Protein AF-A0A7S2H275-F1 (afdb_monomer)

Foldseek 3Di:
DVLLVDWFLLVQLVPQLSVQLLLVQLVLQVVVDDDDPP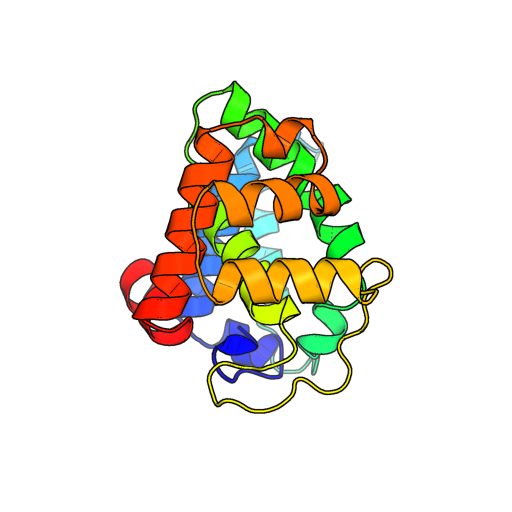DDSVVVSVVVSVVSNDPVDRHTPLVVCAQVLVVCLVPPLVSVLVCLVVVHDDLSSLLVVLVVLQVLLQAHNVRHGNPNNHHPLSPPVLNVLSVQCLVPPDLVSQLVNCCSRNNDSQSVRPVSSVSNSVSNVCCSPQNPVRSSVVPGD

Organism: NCBI:txid156173

Sequence (185 aa):
SYLSGHRLVGEAMADPAVLGFVRAFLDEVLPTVPTVPGVDLLTYRNTLVERFSNPHIKDTLLRLAEDGSVKLQTTMRPVLLEKVAAGEGFETMALAIGGWIRFMTGVDESGAVIDGLKDPQGGTRLIELATTVVAAPDKHTVRPFLQEFLGNEVASSDAAVEAITAAVVAINNEGTKPLLVRRYA

Secondary structure (DSSP, 8-state):
-GGGT--BHHHHHHSHHHHHHHHHHHHHHGGGSPP-TT--HHHHHHHHHHHHT-TT---BHHHHHTTHHHHHHHHTHHHHHHHHHHT---HHHHHHHHHHHHHHTSB-TTS-B-TT---SSTTHHHHHHHHHHHHS-SHHHHHHHHHHHH-HHHHT-HHHHHHHHHHHHHHHHH-HHHHHHHHH-

Mean predicted aligned error: 3.08 Å

Nearest PDB structures (foldseek):
  7rk5-assembly2_A  TM=9.123E-01  e=2.692E-09  Aspergillus fumigatus Af293
  7rk4-assembly1_A  TM=8.905E-01  e=2.006E-09  Aspergillus fumigatus Af293
  7rk5-assembly1_B  TM=9.165E-01  e=1.357E-08  Aspergillus fumigatus Af293
  4im7-assembly1_A  TM=8.585E-01  e=3.118E-09  Escherichia coli CFT073
  5itg-assembly2_B  TM=8.797E-01  e=1.428E-06  Gluconobacter oxydans

Structure (mmCIF, N/CA/C/O backbone):
data_AF-A0A7S2H275-F1
#
_entry.id   AF-A0A7S2H275-F1
#
loop_
_atom_site.group_PDB
_atom_site.id
_atom_site.type_symbol
_atom_site.label_atom_id
_atom_site.label_alt_id
_atom_site.label_comp_id
_atom_site.label_asym_id
_atom_site.label_entity_id
_atom_site.label_seq_id
_atom_site.pdbx_PDB_ins_code
_atom_site.Cartn_x
_atom_site.Cartn_y
_atom_site.Cartn_z
_atom_site.occupancy
_atom_site.B_iso_or_equiv
_atom_site.auth_seq_id
_atom_site.auth_comp_id
_atom_site.auth_asym_id
_atom_site.auth_atom_id
_atom_site.pdbx_PDB_model_num
ATOM 1 N N . SER A 1 1 ? 0.607 -1.981 -8.386 1.00 93.88 1 SER A N 1
ATOM 2 C CA . SER A 1 1 ? 0.543 -1.868 -9.861 1.00 93.88 1 SER A CA 1
ATOM 3 C C . SER A 1 1 ? 1.874 -1.543 -10.520 1.00 93.88 1 SER A C 1
ATOM 5 O O . SER A 1 1 ? 2.271 -2.314 -11.379 1.00 93.88 1 SER A O 1
ATOM 7 N N . TYR A 1 2 ? 2.591 -0.469 -10.144 1.00 96.81 2 TYR A N 1
ATOM 8 C CA . TYR A 1 2 ? 3.887 -0.146 -10.779 1.00 96.81 2 TYR A CA 1
ATOM 9 C C . TYR A 1 2 ? 4.905 -1.292 -10.638 1.00 96.81 2 TYR A C 1
ATOM 11 O O . TYR A 1 2 ? 5.504 -1.719 -11.622 1.00 96.81 2 TYR A O 1
ATOM 19 N N . LEU A 1 3 ? 5.010 -1.850 -9.423 1.00 95.94 3 LEU A N 1
ATOM 20 C CA . LEU A 1 3 ? 5.828 -3.029 -9.109 1.00 95.94 3 LEU A CA 1
ATOM 21 C C . LEU A 1 3 ? 5.483 -4.257 -9.970 1.00 95.94 3 LEU A C 1
ATOM 23 O O . LEU A 1 3 ? 6.353 -5.059 -10.262 1.00 95.94 3 LEU A O 1
ATOM 27 N N . SER A 1 4 ? 4.237 -4.360 -10.441 1.00 93.06 4 SER A N 1
ATOM 28 C CA . SER A 1 4 ? 3.748 -5.436 -11.313 1.00 93.06 4 SER A CA 1
ATOM 29 C C . SER A 1 4 ? 4.035 -5.204 -12.805 1.00 93.06 4 SER A C 1
ATOM 31 O O . SER A 1 4 ? 3.525 -5.950 -13.640 1.00 93.06 4 SER A O 1
ATOM 33 N N . GLY A 1 5 ? 4.795 -4.160 -13.153 1.00 93.81 5 GLY A N 1
ATOM 34 C CA . GLY A 1 5 ? 5.185 -3.828 -14.528 1.00 93.81 5 GLY A CA 1
ATOM 35 C C . GLY A 1 5 ? 4.252 -2.858 -15.259 1.00 93.81 5 GLY A C 1
ATOM 36 O O . GLY A 1 5 ? 4.577 -2.424 -16.361 1.00 93.81 5 GLY A O 1
ATOM 37 N N . HIS A 1 6 ? 3.127 -2.461 -14.657 1.00 95.69 6 HIS A N 1
ATOM 38 C CA . HIS A 1 6 ? 2.214 -1.482 -15.259 1.00 95.69 6 HIS A CA 1
ATOM 39 C C . HIS A 1 6 ? 2.822 -0.073 -15.242 1.00 95.69 6 HIS A C 1
ATOM 41 O O . HIS A 1 6 ? 3.639 0.245 -14.368 1.00 95.69 6 HIS A O 1
ATOM 47 N N . ARG A 1 7 ? 2.427 0.796 -16.183 1.00 95.25 7 ARG A N 1
ATOM 48 C CA . ARG A 1 7 ? 2.905 2.192 -16.242 1.00 95.25 7 ARG A CA 1
ATOM 49 C C . ARG A 1 7 ? 1.770 3.207 -16.273 1.00 95.25 7 ARG A C 1
ATOM 51 O O . ARG A 1 7 ? 1.906 4.259 -15.643 1.00 95.25 7 ARG A O 1
ATOM 58 N N . LEU A 1 8 ? 0.651 2.885 -16.917 1.00 96.56 8 LEU A N 1
ATOM 59 C CA . LEU A 1 8 ? -0.544 3.725 -16.918 1.00 96.56 8 LEU A CA 1
ATOM 60 C C . LEU A 1 8 ? -1.613 3.203 -15.951 1.00 96.56 8 LEU A C 1
ATOM 62 O O . LEU A 1 8 ? -1.737 2.001 -15.716 1.00 96.56 8 LEU A O 1
ATOM 66 N N . VAL A 1 9 ? -2.415 4.118 -15.405 1.00 96.69 9 VAL A N 1
ATOM 67 C CA . VAL A 1 9 ? -3.548 3.785 -14.527 1.00 96.69 9 VAL A CA 1
ATOM 68 C C . VAL A 1 9 ? -4.572 2.937 -15.279 1.00 96.69 9 VAL A C 1
ATOM 70 O O . VAL A 1 9 ? -4.973 1.897 -14.770 1.00 96.69 9 VAL A O 1
ATOM 73 N N . GLY A 1 10 ? -4.935 3.323 -16.507 1.00 95.38 10 GLY A N 1
ATOM 74 C CA . GLY A 1 10 ? -5.894 2.569 -17.320 1.00 95.38 10 GLY A CA 1
ATOM 75 C C . GLY A 1 10 ? -5.427 1.144 -17.644 1.00 95.38 10 GLY A C 1
ATOM 76 O O . GLY A 1 10 ? -6.224 0.214 -17.573 1.00 95.38 10 GLY A O 1
ATOM 77 N N . GLU A 1 11 ? -4.131 0.950 -17.924 1.00 95.31 11 GLU A N 1
ATOM 78 C CA . GLU A 1 11 ? -3.535 -0.385 -18.121 1.00 95.31 11 GLU A CA 1
ATOM 79 C C . GLU A 1 11 ? -3.628 -1.228 -16.849 1.00 95.31 11 GLU A C 1
ATOM 81 O O . GLU A 1 11 ? -4.051 -2.380 -16.893 1.00 95.31 11 GLU A O 1
ATOM 86 N N . ALA A 1 12 ? -3.275 -0.635 -15.705 1.00 97.00 12 ALA A N 1
ATOM 87 C CA . ALA A 1 12 ? -3.365 -1.309 -14.422 1.00 97.00 12 ALA A CA 1
ATOM 88 C C . ALA A 1 12 ? -4.815 -1.687 -14.091 1.00 97.00 12 ALA A C 1
ATOM 90 O O . ALA A 1 12 ? -5.060 -2.801 -13.660 1.00 97.00 12 ALA A O 1
ATOM 91 N N . MET A 1 13 ? -5.781 -0.798 -14.323 1.00 97.50 13 MET A N 1
ATOM 92 C CA . MET A 1 13 ? -7.200 -1.062 -14.061 1.00 97.50 13 MET A CA 1
ATOM 93 C C . MET A 1 13 ? -7.826 -2.079 -15.026 1.00 97.50 13 MET A C 1
ATOM 95 O O . MET A 1 13 ? -8.856 -2.663 -14.698 1.00 97.50 13 MET A O 1
ATOM 99 N N . ALA A 1 14 ? -7.209 -2.319 -16.187 1.00 95.94 14 ALA A N 1
ATOM 100 C CA . ALA A 1 14 ? -7.602 -3.386 -17.106 1.00 95.94 14 ALA A CA 1
ATOM 101 C C . ALA A 1 14 ? -7.094 -4.777 -16.673 1.00 95.94 14 ALA A C 1
ATOM 103 O O . ALA A 1 14 ? -7.590 -5.785 -17.176 1.00 95.94 14 ALA A O 1
ATOM 104 N N . ASP A 1 15 ? -6.127 -4.854 -15.750 1.00 97.12 15 ASP A N 1
ATOM 105 C CA . ASP A 1 15 ? -5.669 -6.110 -15.150 1.00 97.12 15 ASP A CA 1
ATOM 106 C C . ASP A 1 15 ? -6.698 -6.593 -14.104 1.00 97.12 15 ASP A C 1
ATOM 108 O O . ASP A 1 15 ? -6.912 -5.901 -13.101 1.00 97.12 15 ASP A O 1
ATOM 112 N N . PRO A 1 16 ? -7.328 -7.774 -14.286 1.00 97.38 16 PRO A N 1
ATOM 113 C CA . PRO A 1 16 ? -8.355 -8.270 -13.370 1.00 97.38 16 PRO A CA 1
ATOM 114 C C . PRO A 1 16 ? -7.893 -8.358 -11.914 1.00 97.38 16 PRO A C 1
ATOM 116 O O . PRO A 1 16 ? -8.672 -8.053 -11.014 1.00 97.38 16 PRO A O 1
ATOM 119 N N . ALA A 1 17 ? -6.624 -8.701 -11.675 1.00 97.94 17 ALA A N 1
ATOM 120 C CA . ALA A 1 17 ? -6.081 -8.829 -10.326 1.00 97.94 17 ALA A CA 1
ATOM 121 C C . ALA A 1 17 ? -5.957 -7.467 -9.626 1.00 97.94 17 ALA A C 1
ATOM 123 O O . ALA A 1 17 ? -6.239 -7.333 -8.435 1.00 97.94 17 ALA A O 1
ATOM 124 N N . VAL A 1 18 ? -5.558 -6.430 -10.368 1.00 98.06 18 VAL A N 1
ATOM 125 C CA . VAL A 1 18 ? -5.489 -5.058 -9.847 1.00 98.06 18 VAL A CA 1
ATOM 126 C C . VAL A 1 18 ? -6.894 -4.510 -9.624 1.00 98.06 18 VAL A C 1
ATOM 128 O O . VAL A 1 18 ? -7.155 -3.919 -8.578 1.00 98.06 18 VAL A O 1
ATOM 131 N N . LEU A 1 19 ? -7.813 -4.729 -10.568 1.00 97.75 19 LEU A N 1
ATOM 132 C CA . LEU A 1 19 ? -9.206 -4.310 -10.434 1.00 97.75 19 LEU A CA 1
ATOM 133 C C . LEU A 1 19 ? -9.881 -4.966 -9.221 1.00 97.75 19 LEU A C 1
ATOM 135 O O . LEU A 1 19 ? -10.574 -4.285 -8.463 1.00 97.75 19 LEU A O 1
ATOM 139 N N . GLY A 1 20 ? -9.669 -6.269 -9.023 1.00 98.06 20 GLY A N 1
ATOM 140 C CA . GLY A 1 20 ? -10.165 -7.007 -7.866 1.00 98.06 20 GLY A CA 1
ATOM 141 C C . GLY A 1 20 ? -9.615 -6.451 -6.554 1.00 98.06 20 GLY A C 1
ATOM 142 O O . GLY A 1 20 ? -10.389 -6.190 -5.634 1.00 98.06 20 GLY A O 1
ATOM 143 N N . PHE A 1 21 ? -8.311 -6.162 -6.497 1.00 98.44 21 PHE A N 1
ATOM 144 C CA . PHE A 1 21 ? -7.692 -5.529 -5.331 1.00 98.44 21 PHE A CA 1
ATOM 145 C C . PHE A 1 21 ? -8.280 -4.146 -5.036 1.00 98.44 21 PHE A C 1
ATOM 147 O O . PHE A 1 21 ? -8.631 -3.865 -3.895 1.00 98.44 21 PHE A O 1
ATOM 154 N N . VAL A 1 22 ? -8.430 -3.286 -6.049 1.00 97.75 22 VAL A N 1
ATOM 155 C CA . VAL A 1 22 ? -9.006 -1.942 -5.873 1.00 97.75 22 VAL A CA 1
ATOM 156 C C . VAL A 1 22 ? -10.446 -2.025 -5.371 1.00 97.75 22 VAL A C 1
ATOM 158 O O . VAL A 1 22 ? -10.827 -1.261 -4.491 1.00 97.75 22 VAL A O 1
ATOM 161 N N . ARG A 1 23 ? -11.249 -2.963 -5.886 1.00 97.38 23 ARG A N 1
ATOM 162 C CA . ARG A 1 23 ? -12.618 -3.189 -5.400 1.00 97.38 23 ARG A CA 1
ATOM 163 C C . ARG A 1 23 ? -12.637 -3.637 -3.943 1.00 97.38 23 ARG A C 1
ATOM 165 O O . ARG A 1 23 ? -13.371 -3.035 -3.168 1.00 97.38 23 ARG A O 1
ATOM 172 N N . ALA A 1 24 ? -11.806 -4.615 -3.584 1.00 97.94 24 ALA A N 1
ATOM 173 C CA . ALA A 1 24 ? -11.685 -5.100 -2.212 1.00 97.94 24 ALA A CA 1
ATOM 174 C C . ALA A 1 24 ? -11.222 -3.989 -1.255 1.00 97.94 24 ALA A C 1
ATOM 176 O O . ALA A 1 24 ? -11.795 -3.825 -0.185 1.00 97.94 24 ALA A O 1
ATOM 177 N N . PHE A 1 25 ? -10.255 -3.169 -1.674 1.00 97.56 25 PHE A N 1
ATOM 178 C CA . PHE A 1 25 ? -9.798 -2.012 -0.908 1.00 97.56 25 PHE A CA 1
ATOM 179 C C . PHE A 1 25 ? -10.905 -0.979 -0.699 1.00 97.56 25 PHE A C 1
ATOM 181 O O . PHE A 1 25 ? -11.099 -0.484 0.408 1.00 97.56 25 PHE A O 1
ATOM 188 N N . LEU A 1 26 ? -11.662 -0.659 -1.751 1.00 96.19 26 LEU A N 1
ATOM 189 C CA . LEU A 1 26 ? -12.791 0.259 -1.626 1.00 96.19 26 LEU A CA 1
ATOM 190 C C . LEU A 1 26 ? -13.865 -0.311 -0.695 1.00 96.19 26 LEU A C 1
ATOM 192 O O . LEU A 1 26 ? -14.407 0.454 0.090 1.00 96.19 26 LEU A O 1
ATOM 196 N N . ASP A 1 27 ? -14.137 -1.617 -0.740 1.00 95.38 27 ASP A N 1
ATOM 197 C CA . ASP A 1 27 ? -15.101 -2.278 0.152 1.00 95.38 27 ASP A CA 1
ATOM 198 C C . ASP A 1 27 ? -14.637 -2.283 1.620 1.00 95.38 27 ASP A C 1
ATOM 200 O O . ASP A 1 27 ? -15.458 -2.114 2.517 1.00 95.38 27 ASP A O 1
ATOM 204 N N . GLU A 1 28 ? -13.331 -2.412 1.872 1.00 96.06 28 GLU A N 1
ATOM 205 C CA . GLU A 1 28 ? -12.734 -2.367 3.217 1.00 96.06 28 GLU A CA 1
ATOM 206 C C . GLU A 1 28 ? -12.809 -0.970 3.856 1.00 96.06 28 GLU A C 1
ATOM 208 O O . GLU A 1 28 ? -13.013 -0.848 5.069 1.00 96.06 28 GLU A O 1
ATOM 213 N N . VAL A 1 29 ? -12.660 0.081 3.041 1.00 93.94 29 VAL A N 1
ATOM 214 C CA . VAL A 1 29 ? -12.630 1.486 3.485 1.00 93.94 29 VAL A CA 1
ATOM 215 C C . VAL A 1 29 ? -14.020 2.128 3.499 1.00 93.94 29 VAL A C 1
ATOM 217 O O . VAL A 1 29 ? -14.268 3.025 4.299 1.00 93.94 29 VAL A O 1
ATOM 220 N N . LEU A 1 30 ? -14.955 1.692 2.647 1.00 93.56 30 LEU A N 1
ATOM 221 C CA . LEU A 1 30 ? -16.279 2.320 2.525 1.00 93.56 30 LEU A CA 1
ATOM 222 C C . LEU A 1 30 ? -17.030 2.488 3.861 1.00 93.56 30 LEU A C 1
ATOM 224 O O . LEU A 1 30 ? -17.621 3.552 4.046 1.00 93.56 30 LEU A O 1
ATOM 228 N N . PRO A 1 31 ? -17.016 1.510 4.794 1.00 92.50 31 PRO A N 1
ATOM 229 C CA . PRO A 1 31 ? -17.729 1.631 6.066 1.00 92.50 31 PRO A CA 1
ATOM 230 C C . PRO A 1 31 ? -17.230 2.768 6.963 1.00 92.50 31 PRO A C 1
ATOM 232 O O . PRO A 1 31 ? -18.007 3.275 7.767 1.00 92.50 31 PRO A O 1
ATOM 235 N N . THR A 1 32 ? -15.971 3.195 6.814 1.00 92.06 32 THR A N 1
ATOM 236 C CA . THR A 1 32 ? -15.389 4.292 7.607 1.00 92.06 32 THR A CA 1
ATOM 237 C C . THR A 1 32 ? -15.669 5.663 6.987 1.00 92.06 32 THR A C 1
ATOM 239 O O . THR A 1 32 ? -15.273 6.694 7.527 1.00 92.06 32 THR A O 1
ATOM 242 N N . VAL A 1 33 ? -16.310 5.713 5.813 1.00 91.69 33 VAL A N 1
ATOM 243 C CA . VAL A 1 33 ? -16.663 6.969 5.149 1.00 91.69 33 VAL A CA 1
ATOM 244 C C . VAL A 1 33 ? -17.960 7.500 5.767 1.00 91.69 33 VAL A C 1
ATOM 246 O O . VAL A 1 33 ? -18.992 6.828 5.693 1.00 91.69 33 VAL A O 1
ATOM 249 N N . PRO A 1 34 ? -17.960 8.718 6.341 1.00 90.25 34 PRO A N 1
ATOM 250 C CA . PRO A 1 34 ? -19.177 9.316 6.871 1.00 90.25 34 PRO A CA 1
ATOM 251 C C . PRO A 1 34 ? -20.265 9.416 5.802 1.00 90.25 34 PRO A C 1
ATOM 253 O O . PRO A 1 34 ? -19.985 9.638 4.623 1.00 90.25 34 PRO A O 1
ATOM 256 N N . THR A 1 35 ? -21.527 9.314 6.218 1.00 90.38 35 THR A N 1
ATOM 257 C CA . THR A 1 35 ? -22.648 9.522 5.295 1.00 90.38 35 THR A CA 1
ATOM 258 C C . THR A 1 35 ? -22.590 10.933 4.715 1.00 90.38 35 THR A C 1
ATOM 260 O O . THR A 1 35 ? -22.546 11.917 5.453 1.00 90.38 35 THR A O 1
ATOM 263 N N . VAL A 1 36 ? -22.630 11.032 3.387 1.00 92.12 36 VAL A N 1
ATOM 264 C CA . VAL A 1 36 ? -22.665 12.310 2.672 1.00 92.12 36 VAL A CA 1
ATOM 265 C C . VAL A 1 36 ? -24.081 12.518 2.126 1.00 92.12 36 VAL A C 1
ATOM 267 O O . VAL A 1 36 ? -24.540 11.707 1.318 1.00 92.12 36 VAL A O 1
ATOM 270 N N . PRO A 1 37 ? -24.807 13.573 2.546 1.00 93.94 37 PRO A N 1
ATOM 271 C CA . PRO A 1 37 ? -26.166 13.823 2.076 1.00 93.94 37 PRO A CA 1
ATOM 272 C C . PRO A 1 37 ? -26.258 13.855 0.545 1.00 93.94 37 PRO A C 1
ATOM 274 O O . PRO A 1 37 ? -25.535 14.598 -0.114 1.00 93.94 37 PRO A O 1
ATOM 277 N N . GLY A 1 38 ? -27.164 13.050 -0.016 1.00 93.00 38 GLY A N 1
ATOM 278 C CA . GLY A 1 38 ? -27.395 12.971 -1.462 1.00 93.00 38 GLY A CA 1
ATOM 279 C C . GLY A 1 38 ? -26.391 12.118 -2.246 1.00 93.00 38 GLY A C 1
ATOM 280 O O . GLY A 1 38 ? -26.491 12.070 -3.469 1.00 93.00 38 GLY A O 1
ATOM 281 N N . VAL A 1 39 ? -25.453 11.436 -1.581 1.00 93.44 39 VAL A N 1
ATOM 282 C CA . VAL A 1 39 ? -24.472 10.558 -2.233 1.00 93.44 39 VAL A CA 1
ATOM 283 C C . VAL A 1 39 ? -24.716 9.108 -1.834 1.00 93.44 39 VAL A C 1
ATOM 285 O O . VAL A 1 39 ? -24.628 8.752 -0.661 1.00 93.44 39 VAL A O 1
ATOM 288 N N . ASP A 1 40 ? -24.960 8.256 -2.829 1.00 93.69 40 ASP A N 1
ATOM 289 C CA . ASP A 1 40 ? -24.909 6.808 -2.649 1.00 93.69 40 ASP A CA 1
ATOM 290 C C . ASP A 1 40 ? -23.461 6.324 -2.804 1.00 93.69 40 ASP A C 1
ATOM 292 O O . ASP A 1 40 ? -22.886 6.359 -3.896 1.00 93.69 40 ASP A O 1
ATOM 296 N N . LEU A 1 41 ? -22.847 5.906 -1.696 1.00 92.25 41 LEU A N 1
ATOM 297 C CA . LEU A 1 41 ? -21.426 5.554 -1.654 1.00 92.25 41 LEU A CA 1
ATOM 298 C C . LEU A 1 41 ? -21.093 4.318 -2.506 1.00 92.25 41 LEU A C 1
ATOM 300 O O . LEU A 1 41 ? -20.012 4.258 -3.095 1.00 92.25 41 LEU A O 1
ATOM 304 N N . LEU A 1 42 ? -22.021 3.365 -2.638 1.00 91.06 42 LEU A N 1
ATOM 305 C CA . LEU A 1 42 ? -21.843 2.185 -3.492 1.00 91.06 42 LEU A CA 1
ATOM 306 C C . LEU A 1 42 ? -21.833 2.562 -4.980 1.00 91.06 42 LEU A C 1
ATOM 308 O O . LEU A 1 42 ? -20.972 2.110 -5.739 1.00 91.06 42 LEU A O 1
ATOM 312 N N . THR A 1 43 ? -22.744 3.438 -5.396 1.00 93.31 43 THR A N 1
ATOM 313 C CA . THR A 1 43 ? -22.772 4.006 -6.746 1.00 93.31 43 THR A CA 1
ATOM 314 C C . THR A 1 43 ? -21.510 4.818 -6.999 1.00 93.31 43 THR A C 1
ATOM 316 O O . THR A 1 43 ? -20.859 4.626 -8.025 1.00 93.31 43 THR A O 1
ATOM 319 N N . TYR A 1 44 ? -21.096 5.654 -6.041 1.00 93.25 44 TYR A N 1
ATOM 320 C CA . TYR A 1 44 ? -19.879 6.453 -6.166 1.00 93.25 44 TYR A CA 1
ATOM 321 C C . TYR A 1 44 ? -18.621 5.585 -6.313 1.00 93.25 44 TYR A C 1
ATOM 323 O O . TYR A 1 44 ? -17.795 5.854 -7.186 1.00 93.25 44 TYR A O 1
ATOM 331 N N . ARG A 1 45 ? -18.503 4.492 -5.546 1.00 93.44 45 ARG A N 1
ATOM 332 C CA . ARG A 1 45 ? -17.446 3.478 -5.714 1.00 93.44 45 ARG A CA 1
ATOM 333 C C . ARG A 1 45 ? -17.400 2.947 -7.147 1.00 93.44 45 ARG A C 1
ATOM 335 O O . ARG A 1 45 ? -16.323 2.884 -7.739 1.00 93.44 45 ARG A O 1
ATOM 342 N N . ASN A 1 46 ? -18.547 2.579 -7.719 1.00 93.88 46 ASN A N 1
ATOM 343 C CA . ASN A 1 46 ? -18.605 2.060 -9.088 1.00 93.88 46 ASN A CA 1
ATOM 344 C C . ASN A 1 46 ? -18.179 3.124 -10.113 1.00 93.88 46 ASN A C 1
ATOM 346 O O . ASN A 1 46 ? -17.400 2.822 -11.017 1.00 93.88 46 ASN A O 1
ATOM 350 N N . THR A 1 47 ? -18.596 4.378 -9.923 1.00 94.81 47 THR A N 1
ATOM 351 C CA . THR A 1 47 ? -18.159 5.507 -10.755 1.00 94.81 47 THR A CA 1
ATOM 352 C C . THR A 1 47 ? -16.650 5.760 -10.653 1.00 94.81 47 THR A C 1
ATOM 354 O O . THR A 1 47 ? -16.015 6.084 -11.656 1.00 94.81 47 THR A O 1
ATOM 357 N N . LEU A 1 48 ? -16.034 5.604 -9.475 1.00 93.81 48 LEU A N 1
ATOM 358 C CA . LEU A 1 48 ? -14.576 5.717 -9.325 1.00 93.81 48 LEU A CA 1
ATOM 359 C C . LEU A 1 48 ? -13.843 4.655 -10.148 1.00 93.81 48 LEU A C 1
ATOM 361 O O . LEU A 1 48 ? -12.920 4.985 -10.894 1.00 93.81 48 LEU A O 1
ATOM 365 N N . VAL A 1 49 ? -14.285 3.399 -10.050 1.00 94.94 49 VAL A N 1
ATOM 366 C CA . VAL A 1 49 ? -13.713 2.284 -10.815 1.00 94.94 49 VAL A CA 1
ATOM 367 C C . VAL A 1 49 ? -13.839 2.528 -12.319 1.00 94.94 49 VAL A C 1
ATOM 369 O O . VAL A 1 49 ? -12.859 2.362 -13.045 1.00 94.94 49 VAL A O 1
ATOM 372 N N . GLU A 1 50 ? -15.006 2.967 -12.790 1.00 94.69 50 GLU A N 1
ATOM 373 C CA . GLU A 1 50 ? -15.235 3.303 -14.199 1.00 94.69 50 GLU A CA 1
ATOM 374 C C . GLU A 1 50 ? -14.278 4.402 -14.683 1.00 94.69 50 GLU A C 1
ATOM 376 O O . GLU A 1 50 ? -13.610 4.246 -15.706 1.00 94.69 50 GLU A O 1
ATOM 381 N N . ARG A 1 51 ? -14.140 5.490 -13.914 1.00 94.69 51 ARG A N 1
ATOM 382 C CA . ARG A 1 51 ? -13.268 6.620 -14.266 1.00 94.69 51 ARG A CA 1
ATOM 383 C C . ARG A 1 51 ? -11.800 6.222 -14.354 1.00 94.69 51 ARG A C 1
ATOM 385 O O . ARG A 1 51 ? -11.124 6.642 -15.291 1.00 94.69 51 ARG A O 1
ATOM 392 N N . PHE A 1 52 ? -11.305 5.426 -13.408 1.00 92.75 52 PHE A N 1
ATOM 393 C CA . PHE A 1 52 ? -9.920 4.947 -13.438 1.00 92.75 52 PHE A CA 1
ATOM 394 C C . PHE A 1 52 ? -9.671 3.927 -14.554 1.00 92.75 52 PHE A C 1
ATOM 396 O O . PHE A 1 52 ? -8.542 3.805 -15.021 1.00 92.75 52 PHE A O 1
ATOM 403 N N . SER A 1 53 ? -10.717 3.246 -15.025 1.00 92.69 53 SER A N 1
ATOM 404 C CA . SER A 1 53 ? -10.639 2.287 -16.131 1.00 92.69 53 SER A CA 1
ATOM 405 C C . SER A 1 53 ? -10.728 2.941 -17.515 1.00 92.69 53 SER A C 1
ATOM 407 O O . SER A 1 53 ? -10.718 2.231 -18.517 1.00 92.69 53 SER A O 1
ATOM 409 N N . ASN A 1 54 ? -10.827 4.274 -17.613 1.00 91.88 54 ASN A N 1
ATOM 410 C CA . ASN A 1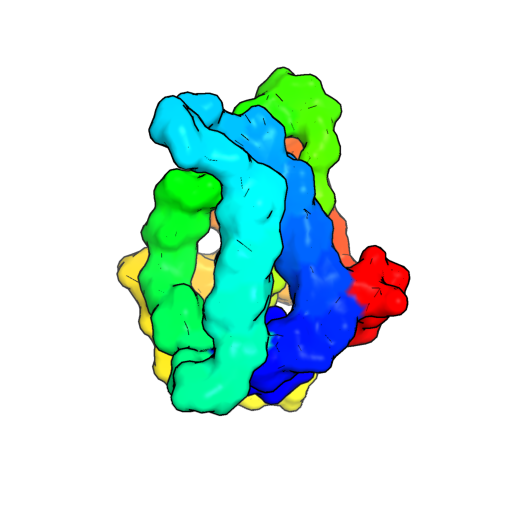 54 ? -10.959 4.959 -18.899 1.00 91.88 54 ASN A CA 1
ATOM 411 C C . ASN A 1 54 ? -9.642 4.901 -19.709 1.00 91.88 54 ASN A C 1
ATOM 413 O O . ASN A 1 54 ? -8.687 5.603 -19.361 1.00 91.88 54 ASN A O 1
ATOM 417 N N . PRO A 1 55 ? -9.588 4.167 -20.840 1.00 87.44 55 PRO A N 1
ATOM 418 C CA . PRO A 1 55 ? -8.353 3.978 -21.603 1.00 87.44 55 PRO A CA 1
ATOM 419 C C . PRO A 1 55 ? -7.900 5.239 -22.356 1.00 87.44 55 PRO A C 1
ATOM 421 O O . PRO A 1 55 ? -6.764 5.311 -22.823 1.00 87.44 55 PRO A O 1
ATOM 424 N N . HIS A 1 56 ? -8.767 6.248 -22.485 1.00 91.12 56 HIS A N 1
ATOM 425 C CA . HIS A 1 56 ? -8.443 7.500 -23.171 1.00 91.12 56 HIS A CA 1
ATOM 426 C C . HIS A 1 56 ? -7.650 8.468 -22.284 1.00 91.12 56 HIS A C 1
ATOM 428 O O . HIS A 1 56 ? -7.044 9.411 -22.795 1.00 91.12 56 HIS A O 1
ATOM 434 N N . ILE A 1 57 ? -7.626 8.240 -20.967 1.00 91.12 57 ILE A N 1
ATOM 435 C CA . ILE A 1 57 ? -6.846 9.036 -20.020 1.00 91.12 57 ILE A CA 1
ATOM 436 C C . ILE A 1 57 ? -5.508 8.330 -19.783 1.00 91.12 57 ILE A C 1
ATOM 438 O O . ILE A 1 57 ? -5.428 7.309 -19.106 1.00 91.12 57 ILE A O 1
ATOM 442 N N . LYS A 1 58 ? -4.428 8.902 -20.320 1.00 93.38 58 LYS A N 1
ATOM 443 C CA . LYS A 1 58 ? -3.059 8.371 -20.189 1.00 93.38 58 LYS A CA 1
ATOM 444 C C . LYS A 1 58 ? -2.388 8.823 -18.894 1.00 93.38 58 LYS A C 1
ATOM 446 O O . LYS A 1 58 ? -1.306 9.405 -18.912 1.00 93.38 58 LYS A O 1
ATOM 451 N N . ASP A 1 59 ? -3.064 8.599 -17.775 1.00 95.56 59 ASP A N 1
ATOM 452 C CA . ASP A 1 59 ? -2.526 8.932 -16.464 1.00 95.56 59 ASP A CA 1
ATOM 453 C C . ASP A 1 59 ? -1.426 7.941 -16.058 1.00 95.56 59 ASP A C 1
ATOM 455 O O . ASP A 1 59 ? -1.614 6.731 -16.192 1.00 95.56 59 ASP A O 1
ATOM 459 N N . THR A 1 60 ? -0.280 8.427 -15.578 1.00 96.00 60 THR A N 1
ATOM 460 C CA . THR A 1 60 ? 0.852 7.566 -15.208 1.00 96.00 60 THR A CA 1
ATOM 461 C C . THR A 1 60 ? 0.793 7.185 -13.733 1.00 96.00 60 THR A C 1
ATOM 463 O O . THR A 1 60 ? 0.455 7.989 -12.864 1.00 96.00 60 THR A O 1
ATOM 466 N N . LEU A 1 61 ? 1.187 5.949 -13.423 1.00 95.88 61 LEU A N 1
ATOM 467 C CA . LEU A 1 61 ? 1.253 5.467 -12.042 1.00 95.88 61 LEU A CA 1
ATOM 468 C C . LEU A 1 61 ? 2.279 6.238 -11.207 1.00 95.88 61 LEU A C 1
ATOM 470 O O . LEU A 1 61 ? 2.049 6.437 -10.020 1.00 95.88 61 LEU A O 1
ATOM 474 N N . LEU A 1 62 ? 3.377 6.698 -11.818 1.00 94.88 62 LEU A N 1
ATOM 475 C CA . LEU A 1 62 ? 4.360 7.532 -11.121 1.00 94.88 62 LEU A CA 1
ATOM 476 C C . LEU A 1 62 ? 3.766 8.873 -10.716 1.00 94.88 62 LEU A C 1
ATOM 478 O O . LEU A 1 62 ? 3.888 9.232 -9.554 1.00 94.88 62 LEU A O 1
ATOM 482 N N . ARG A 1 63 ? 3.048 9.559 -11.618 1.00 95.12 63 ARG A N 1
ATOM 483 C CA . ARG A 1 63 ? 2.356 10.813 -11.285 1.00 95.12 63 ARG A CA 1
ATOM 484 C C . ARG A 1 63 ? 1.328 10.607 -10.172 1.00 95.12 63 ARG A C 1
ATOM 486 O O . ARG A 1 63 ? 1.181 11.447 -9.291 1.00 95.12 63 ARG A O 1
ATOM 493 N N . LEU A 1 64 ? 0.613 9.480 -10.187 1.00 93.81 64 LEU A N 1
ATOM 494 C CA . LEU A 1 64 ? -0.329 9.147 -9.119 1.00 93.81 64 LEU A CA 1
ATOM 495 C C . LEU A 1 64 ? 0.381 8.930 -7.769 1.00 93.81 64 LEU A C 1
ATOM 497 O O . LEU A 1 64 ? -0.140 9.369 -6.740 1.00 93.81 64 LEU A O 1
ATOM 501 N N . ALA A 1 65 ? 1.557 8.296 -7.797 1.00 93.81 65 ALA A N 1
ATOM 502 C CA . ALA A 1 65 ? 2.401 8.001 -6.642 1.00 93.81 65 ALA A CA 1
ATOM 503 C C . ALA A 1 65 ? 3.176 9.212 -6.091 1.00 93.81 65 ALA A C 1
ATOM 505 O O . ALA A 1 65 ? 3.654 9.133 -4.962 1.00 93.81 65 ALA A O 1
ATOM 506 N N . GLU A 1 66 ? 3.290 10.313 -6.845 1.00 93.38 66 GLU A N 1
ATOM 507 C CA . GLU A 1 66 ? 3.906 11.556 -6.356 1.00 93.38 66 GLU A CA 1
ATOM 508 C C . GLU A 1 66 ? 3.255 11.992 -5.035 1.00 93.38 66 GLU A C 1
ATOM 510 O O . GLU A 1 66 ? 2.038 11.876 -4.872 1.00 93.38 66 GLU A O 1
ATOM 515 N N . ASP A 1 67 ? 4.045 12.483 -4.083 1.00 92.69 67 ASP A N 1
ATOM 516 C CA . ASP A 1 67 ? 3.580 12.901 -2.750 1.00 92.69 67 ASP A CA 1
ATOM 517 C C . ASP A 1 67 ? 2.836 11.799 -1.965 1.00 92.69 67 ASP A C 1
ATOM 519 O O . ASP A 1 67 ? 1.958 12.076 -1.138 1.00 92.69 67 ASP A O 1
ATOM 523 N N . GLY A 1 68 ? 3.165 10.532 -2.234 1.00 91.75 68 GLY A N 1
ATOM 524 C CA . GLY A 1 68 ? 2.531 9.369 -1.622 1.00 91.75 68 GLY A CA 1
ATOM 525 C C . GLY A 1 68 ? 2.601 9.378 -0.095 1.00 91.75 68 GLY A C 1
ATOM 526 O O . GLY A 1 68 ? 1.612 9.046 0.554 1.00 91.75 68 GLY A O 1
ATOM 527 N N . SER A 1 69 ? 3.701 9.838 0.499 1.00 90.94 69 SER A N 1
ATOM 528 C CA . SER A 1 69 ? 3.853 9.933 1.952 1.00 90.94 69 SER A CA 1
ATOM 529 C C . SER A 1 69 ? 2.775 10.809 2.589 1.00 90.94 69 SER A C 1
ATOM 531 O O . SER A 1 69 ? 2.131 10.403 3.554 1.00 90.94 69 SER A O 1
ATOM 533 N N . VAL A 1 70 ? 2.518 11.976 1.999 1.00 92.00 70 VAL A N 1
ATOM 534 C CA . VAL A 1 70 ? 1.518 12.944 2.464 1.00 92.00 70 VAL A CA 1
ATOM 535 C C . VAL A 1 70 ? 0.107 12.434 2.188 1.00 92.00 70 VAL A C 1
ATOM 537 O O . VAL A 1 70 ? -0.765 12.497 3.060 1.00 92.00 70 VAL A O 1
ATOM 540 N N . LYS A 1 71 ? -0.131 11.888 0.989 1.00 93.62 71 LYS A N 1
ATOM 541 C CA . LYS A 1 71 ? -1.431 11.312 0.618 1.00 93.62 71 LYS A CA 1
ATOM 542 C C . LYS A 1 71 ? -1.815 10.191 1.578 1.00 93.62 71 LYS A C 1
ATOM 544 O O . LYS A 1 71 ? -2.875 10.248 2.182 1.00 93.62 71 LYS A O 1
ATOM 549 N N . LEU A 1 72 ? -0.939 9.218 1.802 1.00 93.62 72 LEU A N 1
ATOM 550 C CA . LEU A 1 72 ? -1.238 8.061 2.647 1.00 93.62 72 LEU A CA 1
ATOM 551 C C . LEU A 1 72 ? -1.367 8.439 4.133 1.00 93.62 72 LEU A C 1
ATOM 553 O O . LEU A 1 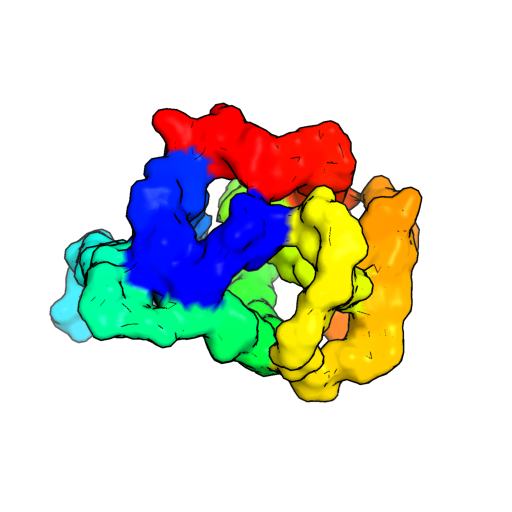72 ? -2.244 7.908 4.819 1.00 93.62 72 LEU A O 1
ATOM 557 N N . GLN A 1 73 ? -0.577 9.403 4.622 1.00 92.69 73 GLN A N 1
ATOM 558 C CA . GLN A 1 73 ? -0.752 9.966 5.967 1.00 92.69 73 GLN A CA 1
ATOM 559 C C . GLN A 1 73 ? -2.121 10.627 6.156 1.00 92.69 73 GLN A C 1
ATOM 561 O O . GLN A 1 73 ? -2.697 10.538 7.237 1.00 92.69 73 GLN A O 1
ATOM 566 N N . THR A 1 74 ? -2.653 11.290 5.130 1.00 92.19 74 THR A N 1
ATOM 567 C CA . THR A 1 74 ? -3.930 12.009 5.233 1.00 92.19 74 THR A CA 1
ATOM 568 C C . THR A 1 74 ? -5.139 11.127 4.930 1.00 92.19 74 THR A C 1
ATOM 570 O O . THR A 1 74 ? -6.178 11.299 5.561 1.00 92.19 74 THR A O 1
ATOM 573 N N . THR A 1 75 ? -5.017 10.158 4.018 1.00 92.56 75 THR A N 1
ATOM 574 C CA . THR A 1 75 ? -6.153 9.346 3.557 1.00 92.56 75 THR A CA 1
ATOM 575 C C . THR A 1 75 ? -6.235 7.970 4.207 1.00 92.56 75 THR A C 1
ATOM 577 O O . THR A 1 75 ? -7.337 7.488 4.437 1.00 92.56 75 THR A O 1
ATOM 580 N N . MET A 1 76 ? -5.106 7.312 4.499 1.00 94.62 76 MET A N 1
ATOM 581 C CA . MET A 1 76 ? -5.100 5.933 5.013 1.00 94.62 76 MET A CA 1
ATOM 582 C C . MET A 1 76 ? -4.865 5.849 6.516 1.00 94.62 76 MET A C 1
ATOM 584 O O . MET A 1 76 ? -5.465 5.003 7.173 1.00 94.62 76 MET A O 1
ATOM 588 N N . ARG A 1 77 ? -4.019 6.716 7.081 1.00 96.62 77 ARG A N 1
ATOM 589 C CA . ARG A 1 77 ? -3.707 6.693 8.519 1.00 96.62 77 ARG A CA 1
ATOM 590 C C . ARG A 1 77 ? -4.954 6.750 9.418 1.00 96.62 77 ARG A C 1
ATOM 592 O O . ARG A 1 77 ? -5.014 5.930 10.331 1.00 96.62 77 ARG A O 1
ATOM 599 N N . PRO A 1 78 ? -5.933 7.660 9.213 1.00 96.25 78 PRO A N 1
ATOM 600 C CA . PRO A 1 78 ? -7.091 7.751 10.106 1.00 96.25 78 PRO A CA 1
ATOM 601 C C . PRO A 1 78 ? -7.935 6.474 10.074 1.00 96.25 78 PRO A C 1
ATOM 603 O O . PRO A 1 78 ? -8.284 5.944 11.123 1.00 96.25 78 PRO A O 1
ATOM 606 N N . VAL A 1 79 ? -8.166 5.942 8.871 1.00 97.00 79 VAL A N 1
ATOM 607 C CA . VAL A 1 79 ? -8.926 4.707 8.647 1.00 97.00 79 VAL A CA 1
ATOM 608 C C . VAL A 1 79 ? -8.226 3.515 9.299 1.00 97.00 79 VAL A C 1
ATOM 610 O O . VAL A 1 79 ? -8.862 2.725 9.986 1.00 97.00 79 VAL A O 1
ATOM 613 N N . LEU A 1 80 ? -6.901 3.402 9.156 1.00 97.56 80 LEU A N 1
ATOM 614 C CA . LEU A 1 80 ? -6.141 2.307 9.761 1.00 97.56 80 LEU A CA 1
ATOM 615 C C . LEU A 1 80 ? -6.271 2.322 11.288 1.00 97.56 80 LEU A C 1
ATOM 617 O O . LEU A 1 80 ? -6.481 1.275 11.893 1.00 97.56 80 LEU A O 1
ATOM 621 N N . LEU A 1 81 ? -6.162 3.499 11.910 1.00 97.12 81 LEU A N 1
ATOM 622 C CA . LEU A 1 81 ? -6.307 3.645 13.359 1.00 97.12 81 LEU A CA 1
ATOM 623 C C . LEU A 1 81 ? -7.722 3.302 13.833 1.00 97.12 81 LEU A C 1
ATOM 625 O O . LEU A 1 81 ? -7.862 2.612 14.840 1.00 97.12 81 LEU A O 1
ATOM 629 N N . GLU A 1 82 ? -8.750 3.740 13.104 1.00 96.94 82 GLU A N 1
ATOM 630 C CA . GLU A 1 82 ? -10.149 3.407 13.393 1.00 96.94 82 GLU A CA 1
ATOM 631 C C . GLU A 1 82 ? -10.375 1.891 13.365 1.00 96.94 82 GLU A C 1
ATOM 633 O O . GLU A 1 82 ? -10.867 1.320 14.338 1.00 96.94 82 GLU A O 1
ATOM 638 N N . LYS A 1 83 ? -9.926 1.218 12.300 1.00 97.25 83 LYS A N 1
ATOM 639 C CA . 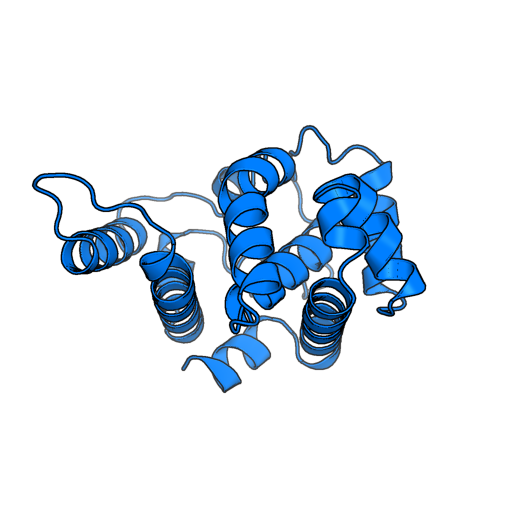LYS A 1 83 ? -10.095 -0.232 12.141 1.00 97.25 83 LYS A CA 1
ATOM 640 C C . LYS A 1 83 ? -9.302 -1.031 13.172 1.00 97.25 83 LYS A C 1
ATOM 642 O O . LYS A 1 83 ? -9.832 -1.979 13.746 1.00 97.25 83 LYS A O 1
ATOM 647 N N . VAL A 1 84 ? -8.068 -0.616 13.472 1.00 96.75 84 VAL A N 1
ATOM 648 C CA . VAL A 1 84 ? -7.255 -1.209 14.548 1.00 96.75 84 VAL A CA 1
ATOM 649 C C . VAL A 1 84 ? -7.958 -1.071 15.899 1.00 96.75 84 VAL A C 1
ATOM 651 O O . VAL A 1 84 ? -8.025 -2.045 16.645 1.00 96.75 84 VAL A O 1
ATOM 654 N N . ALA A 1 85 ? -8.500 0.107 16.218 1.00 96.00 85 ALA A N 1
ATOM 655 C CA . ALA A 1 85 ? -9.211 0.339 17.474 1.00 96.00 85 ALA A CA 1
ATOM 656 C C . ALA A 1 85 ? -10.514 -0.474 17.572 1.00 96.00 85 ALA A C 1
ATOM 658 O O . ALA A 1 85 ? -10.877 -0.915 18.662 1.00 96.00 85 ALA A O 1
ATOM 659 N N . ALA A 1 86 ? -11.189 -0.698 16.443 1.00 95.94 86 ALA A N 1
ATOM 660 C CA . ALA A 1 86 ? -12.398 -1.511 16.348 1.00 95.94 86 ALA A CA 1
ATOM 661 C C . ALA A 1 86 ? -12.128 -3.030 16.295 1.00 95.94 86 ALA A C 1
ATOM 663 O O . ALA A 1 86 ? -13.066 -3.818 16.398 1.00 95.94 86 ALA A O 1
ATOM 664 N N . GLY A 1 87 ? -10.867 -3.459 16.150 1.00 95.69 87 GLY A N 1
ATOM 665 C CA . GLY A 1 87 ? -10.517 -4.871 15.957 1.00 95.69 87 GLY A CA 1
ATOM 666 C C . GLY A 1 87 ? -11.013 -5.444 14.624 1.00 95.69 87 GLY A C 1
ATOM 667 O O . GLY A 1 87 ? -11.255 -6.646 14.521 1.00 95.69 87 GLY A O 1
ATOM 668 N N . GLU A 1 88 ? -11.201 -4.592 13.617 1.00 96.06 88 GLU A N 1
ATOM 669 C CA . GLU A 1 88 ? -11.656 -4.976 12.280 1.00 96.06 88 GLU A CA 1
ATOM 670 C C . GLU A 1 88 ? -10.489 -5.388 11.373 1.00 96.06 88 GLU A C 1
ATOM 672 O O . GLU A 1 88 ? -9.350 -4.971 11.578 1.00 96.06 88 GLU A O 1
ATOM 677 N N . GLY A 1 89 ? -10.775 -6.176 10.331 1.00 94.88 89 GLY A N 1
ATOM 678 C CA . GLY A 1 89 ? -9.789 -6.538 9.307 1.00 94.88 89 GLY A CA 1
ATOM 679 C C . GLY A 1 89 ? -9.408 -5.347 8.424 1.00 94.88 89 GLY A C 1
ATOM 680 O O . GLY A 1 89 ? -10.276 -4.572 8.023 1.00 94.88 89 GLY A O 1
ATOM 681 N N . PHE A 1 90 ? -8.113 -5.188 8.149 1.00 97.88 90 PHE A N 1
ATOM 682 C CA . PHE A 1 90 ? -7.540 -4.134 7.297 1.00 97.88 90 PHE A CA 1
ATOM 683 C C . PHE A 1 90 ? -6.494 -4.706 6.316 1.00 97.88 90 PHE A C 1
ATOM 685 O O . PHE A 1 90 ? -5.423 -4.138 6.075 1.00 97.88 90 PHE A O 1
ATOM 692 N N . GLU A 1 91 ? -6.751 -5.909 5.804 1.00 97.81 91 GLU A N 1
ATOM 693 C CA . GLU A 1 91 ? -5.811 -6.704 5.019 1.00 97.81 91 GLU A CA 1
ATOM 694 C C . GLU A 1 91 ? -5.402 -6.025 3.707 1.00 97.81 91 GLU A C 1
ATOM 696 O O . GLU A 1 91 ? -4.228 -6.086 3.319 1.00 97.81 91 GLU A O 1
ATOM 701 N N . THR A 1 92 ? -6.335 -5.372 3.009 1.00 98.44 92 THR A N 1
ATOM 702 C CA . THR A 1 92 ? -6.026 -4.674 1.754 1.00 98.44 92 THR A CA 1
ATOM 703 C C . THR A 1 92 ? -5.260 -3.381 2.015 1.00 98.44 92 THR A C 1
ATOM 705 O O . THR A 1 92 ? -4.326 -3.078 1.267 1.00 98.44 92 THR A O 1
ATOM 708 N N . MET A 1 93 ? -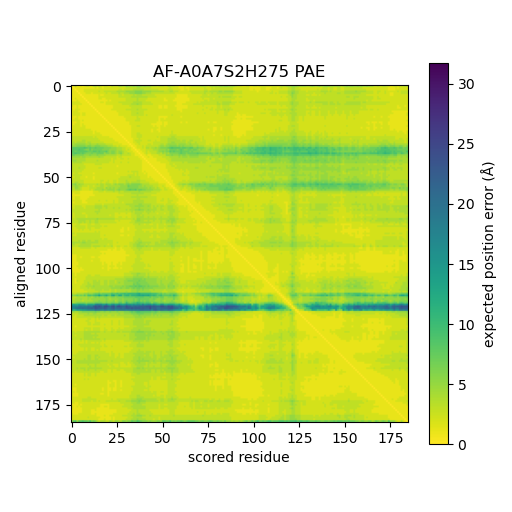5.559 -2.664 3.104 1.00 98.12 93 MET A N 1
ATOM 709 C CA . MET A 1 93 ? -4.769 -1.516 3.552 1.00 98.12 93 MET A CA 1
ATOM 710 C C . MET A 1 93 ? -3.343 -1.918 3.933 1.00 98.12 93 MET A C 1
ATOM 712 O O . MET A 1 93 ? -2.391 -1.262 3.505 1.00 98.12 93 MET A O 1
ATOM 716 N N . ALA A 1 94 ? -3.170 -3.013 4.680 1.00 98.44 94 ALA A N 1
ATOM 717 C CA . ALA A 1 94 ? -1.850 -3.539 5.019 1.00 98.44 94 ALA A CA 1
ATOM 718 C C . ALA A 1 94 ? -1.060 -3.918 3.756 1.00 98.44 94 ALA A C 1
ATOM 720 O O . ALA A 1 94 ? 0.122 -3.587 3.645 1.00 98.44 94 ALA A O 1
ATOM 721 N N . LEU A 1 95 ? -1.716 -4.538 2.766 1.00 98.62 95 LEU A N 1
ATOM 722 C CA . LEU A 1 95 ? -1.096 -4.861 1.481 1.00 98.62 95 LEU A CA 1
ATOM 723 C C . LEU A 1 95 ? -0.720 -3.612 0.671 1.00 98.62 95 LEU A C 1
ATOM 725 O O . LEU A 1 95 ? 0.366 -3.572 0.093 1.00 98.62 95 LEU A O 1
ATOM 729 N N . ALA A 1 96 ? -1.568 -2.580 0.655 1.00 98.06 96 ALA A N 1
ATOM 730 C CA . ALA A 1 96 ? -1.259 -1.304 0.012 1.00 98.06 96 ALA A CA 1
ATOM 731 C C . ALA A 1 96 ? -0.031 -0.631 0.649 1.00 98.06 96 ALA A C 1
ATOM 733 O O . ALA A 1 96 ? 0.864 -0.186 -0.071 1.00 98.06 96 ALA A O 1
ATOM 734 N N . ILE A 1 97 ? 0.054 -0.615 1.986 1.00 97.94 97 ILE A N 1
ATOM 735 C CA . ILE A 1 97 ? 1.208 -0.070 2.718 1.00 97.94 97 ILE A CA 1
ATOM 736 C C . ILE A 1 97 ? 2.465 -0.912 2.463 1.00 97.94 97 ILE A C 1
ATOM 738 O O . ILE A 1 97 ? 3.526 -0.348 2.205 1.00 97.94 97 ILE A O 1
ATOM 742 N N . GLY A 1 98 ? 2.362 -2.244 2.461 1.00 98.31 98 GLY A N 1
ATOM 743 C CA . GLY A 1 98 ? 3.474 -3.132 2.105 1.00 98.31 98 GLY A CA 1
ATOM 744 C C . GLY A 1 98 ? 3.986 -2.894 0.679 1.00 98.31 98 GLY A C 1
ATOM 745 O O . GLY A 1 98 ? 5.193 -2.819 0.449 1.00 98.31 98 GLY A O 1
ATOM 746 N N . GLY A 1 99 ? 3.074 -2.688 -0.276 1.00 97.56 99 GLY A N 1
ATOM 747 C CA . GLY A 1 99 ? 3.409 -2.311 -1.650 1.00 97.56 99 GLY A CA 1
ATOM 748 C C . GLY A 1 99 ? 4.089 -0.946 -1.738 1.00 97.56 99 GLY A C 1
ATOM 749 O O . GLY A 1 99 ? 5.044 -0.789 -2.497 1.00 97.56 99 GLY A O 1
ATOM 750 N N . TRP A 1 100 ? 3.649 0.025 -0.933 1.00 96.44 100 TRP A N 1
ATOM 751 C CA . TRP A 1 100 ? 4.298 1.331 -0.830 1.00 96.44 100 TRP A CA 1
ATOM 752 C C . TRP A 1 100 ? 5.715 1.223 -0.258 1.00 96.44 100 TRP A C 1
ATOM 754 O O . TRP A 1 100 ? 6.644 1.758 -0.856 1.00 96.44 100 TRP A O 1
ATOM 764 N N . ILE A 1 101 ? 5.913 0.459 0.823 1.00 97.00 101 ILE A N 1
ATOM 765 C CA . ILE A 1 101 ? 7.242 0.162 1.384 1.00 97.00 101 ILE A CA 1
ATOM 766 C C . ILE A 1 101 ? 8.156 -0.420 0.302 1.00 97.00 101 ILE A C 1
ATOM 768 O O . ILE A 1 101 ? 9.263 0.073 0.090 1.00 97.00 101 ILE A O 1
ATOM 772 N N . ARG A 1 102 ? 7.687 -1.436 -0.434 1.00 97.25 102 ARG A N 1
ATOM 773 C CA . ARG A 1 102 ? 8.479 -2.057 -1.502 1.00 97.25 102 ARG A CA 1
ATOM 774 C C . ARG A 1 102 ? 8.798 -1.074 -2.630 1.00 97.25 102 ARG A C 1
ATOM 776 O O . ARG A 1 102 ? 9.924 -1.087 -3.127 1.00 97.25 102 ARG A O 1
ATOM 783 N N . PHE A 1 103 ? 7.849 -0.223 -3.015 1.00 95.69 103 PHE A N 1
ATOM 784 C CA . PHE A 1 103 ? 8.024 0.811 -4.040 1.00 95.69 103 PHE A CA 1
ATOM 785 C C . PHE A 1 103 ? 9.039 1.886 -3.623 1.00 95.69 103 PHE A C 1
ATOM 787 O O . PHE A 1 103 ? 9.874 2.283 -4.434 1.00 95.69 103 PHE A O 1
ATOM 794 N N . MET A 1 104 ? 9.039 2.286 -2.350 1.00 93.94 104 MET A N 1
ATOM 795 C CA . MET A 1 104 ? 9.944 3.304 -1.800 1.00 93.94 104 MET A CA 1
ATOM 796 C C . MET A 1 104 ? 11.423 2.908 -1.806 1.00 93.94 104 MET A C 1
ATOM 798 O O . MET A 1 104 ? 12.279 3.770 -1.641 1.00 93.94 104 MET A O 1
ATOM 802 N N . THR A 1 105 ? 11.752 1.638 -2.055 1.00 94.31 105 THR A N 1
ATOM 803 C CA . THR A 1 105 ? 13.146 1.222 -2.306 1.00 94.31 105 THR A CA 1
ATOM 804 C C . THR A 1 105 ? 13.726 1.798 -3.604 1.00 94.31 105 THR A C 1
ATOM 806 O O . THR A 1 105 ? 14.932 1.729 -3.816 1.00 94.31 105 THR A O 1
ATOM 809 N N . GLY A 1 106 ? 12.886 2.351 -4.491 1.00 92.62 106 GLY A N 1
ATOM 810 C CA . GLY A 1 106 ? 13.326 2.960 -5.747 1.00 92.62 106 GLY A CA 1
ATOM 811 C C . GLY A 1 106 ? 13.757 1.954 -6.815 1.00 92.62 106 GLY A C 1
ATOM 812 O O . GLY A 1 106 ? 14.322 2.351 -7.830 1.00 92.62 106 GLY A O 1
ATOM 813 N N . VAL A 1 107 ? 13.486 0.662 -6.620 1.00 92.62 107 VAL A N 1
ATOM 814 C CA . VAL A 1 107 ? 13.763 -0.408 -7.589 1.00 92.62 107 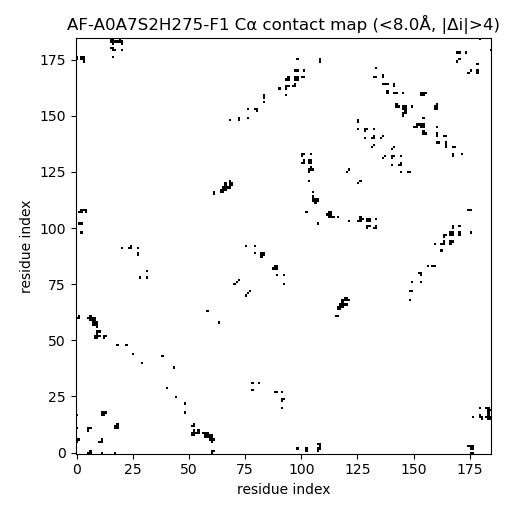VAL A CA 1
ATOM 815 C C . VAL A 1 107 ? 12.494 -1.231 -7.782 1.00 92.62 107 VAL A C 1
ATOM 817 O O . VAL A 1 107 ? 11.856 -1.595 -6.799 1.00 92.62 107 VAL A O 1
ATOM 820 N N . ASP A 1 108 ? 12.086 -1.534 -9.012 1.00 94.00 108 ASP A N 1
ATOM 821 C CA . ASP A 1 108 ? 10.905 -2.368 -9.261 1.00 94.00 108 ASP A CA 1
ATOM 822 C C . ASP A 1 108 ? 11.197 -3.875 -9.098 1.00 94.00 108 ASP A C 1
ATOM 824 O O . ASP A 1 108 ? 12.282 -4.280 -8.673 1.00 94.00 108 ASP A O 1
ATOM 828 N N . GLU A 1 109 ? 10.210 -4.739 -9.351 1.00 93.56 109 GLU A N 1
ATOM 829 C CA . GLU A 1 109 ? 10.382 -6.195 -9.193 1.00 93.56 109 GLU A CA 1
ATOM 830 C C . GLU A 1 109 ? 11.202 -6.842 -10.316 1.00 93.56 109 GLU A C 1
ATOM 832 O O . GLU A 1 109 ? 11.622 -7.987 -10.176 1.00 93.56 109 GLU A O 1
ATOM 837 N N . SER A 1 110 ? 11.483 -6.114 -11.402 1.00 91.81 110 SER A N 1
ATOM 838 C CA . SER A 1 110 ? 12.423 -6.548 -12.441 1.00 91.81 110 SER A CA 1
ATOM 839 C C . SER A 1 110 ? 13.878 -6.183 -12.122 1.00 91.81 110 SER A C 1
ATOM 841 O O . SER A 1 110 ? 14.784 -6.569 -12.856 1.00 91.81 110 SER A O 1
ATOM 843 N N . GLY A 1 111 ? 14.111 -5.446 -11.029 1.00 91.62 111 GLY A N 1
ATOM 844 C CA . GLY A 1 111 ? 15.424 -4.914 -10.667 1.00 91.62 111 GLY A CA 1
ATOM 845 C C . GLY A 1 111 ? 15.762 -3.588 -11.354 1.00 91.62 111 GLY A C 1
ATOM 846 O O . GLY A 1 111 ? 16.883 -3.102 -11.210 1.00 91.62 111 GLY A O 1
ATOM 847 N N . ALA A 1 112 ? 14.822 -2.986 -12.090 1.00 93.38 112 ALA A N 1
ATOM 848 C CA . ALA A 1 112 ? 15.030 -1.698 -12.737 1.00 93.38 112 ALA A CA 1
ATOM 849 C C . ALA A 1 112 ? 14.860 -0.545 -11.739 1.00 93.38 112 ALA A C 1
ATOM 851 O O . ALA A 1 112 ? 13.961 -0.563 -10.898 1.00 93.38 112 ALA A O 1
ATOM 852 N N . VAL A 1 113 ? 15.702 0.483 -11.859 1.00 93.75 113 VAL A N 1
ATOM 853 C CA . VAL A 1 113 ? 15.559 1.715 -11.072 1.00 93.75 113 VAL A CA 1
ATOM 854 C C . VAL A 1 113 ? 14.263 2.425 -11.464 1.00 93.75 113 VAL A C 1
ATOM 856 O O . VAL A 1 113 ? 13.968 2.610 -12.647 1.00 93.75 113 VAL A O 1
ATOM 859 N N . ILE A 1 114 ? 13.500 2.842 -10.459 1.00 92.56 114 ILE A N 1
ATOM 860 C CA . ILE A 1 114 ? 12.289 3.644 -10.605 1.00 92.56 114 ILE A CA 1
ATOM 861 C C . ILE A 1 114 ? 12.711 5.103 -10.769 1.00 92.56 114 ILE A C 1
ATOM 863 O O . ILE A 1 114 ? 12.872 5.837 -9.795 1.00 92.56 114 ILE A O 1
ATOM 867 N N . ASP A 1 115 ? 12.912 5.516 -12.018 1.00 86.44 115 ASP A N 1
ATOM 868 C CA . ASP A 1 115 ? 13.222 6.908 -12.334 1.00 86.44 115 ASP A CA 1
ATOM 869 C C . ASP A 1 115 ? 12.004 7.815 -12.078 1.00 86.44 115 ASP A C 1
ATOM 871 O O . ASP A 1 115 ? 10.866 7.468 -12.405 1.00 86.44 115 ASP A O 1
ATOM 875 N N . GLY A 1 116 ? 12.240 8.984 -11.483 1.00 82.06 116 GLY A N 1
ATOM 876 C CA . GLY A 1 116 ? 11.197 9.969 -11.200 1.00 82.06 116 GLY A CA 1
ATOM 877 C C . GLY A 1 116 ? 10.312 9.681 -9.982 1.00 82.06 116 GLY A C 1
ATOM 878 O O . GLY A 1 116 ? 9.206 10.219 -9.919 1.00 82.06 116 GLY A O 1
ATOM 879 N N . LEU A 1 117 ? 10.764 8.878 -9.010 1.00 85.75 117 LEU A N 1
ATOM 880 C CA . LEU A 1 117 ? 10.121 8.813 -7.691 1.00 85.75 117 LEU A CA 1
ATOM 881 C C . LEU A 1 117 ? 10.234 10.186 -7.009 1.00 85.75 117 LEU A C 1
ATOM 883 O O . LEU A 1 117 ? 11.333 10.642 -6.695 1.00 85.75 117 LEU A O 1
ATOM 887 N N . LYS A 1 118 ? 9.095 10.853 -6.798 1.00 87.88 118 LYS A N 1
ATOM 888 C CA . LYS A 1 118 ? 9.023 12.164 -6.139 1.00 87.88 118 LYS A CA 1
ATOM 889 C C . LYS A 1 118 ? 8.151 12.079 -4.905 1.00 87.88 118 LYS A C 1
ATOM 891 O O . LYS A 1 118 ? 6.955 11.814 -5.002 1.00 87.88 118 LYS A O 1
ATOM 896 N N . ASP A 1 119 ? 8.747 12.342 -3.756 1.00 87.88 119 ASP A N 1
ATOM 897 C CA . ASP A 1 119 ? 8.028 12.343 -2.497 1.00 87.88 119 ASP A CA 1
ATOM 898 C C . ASP A 1 119 ? 8.682 13.335 -1.517 1.00 87.88 119 ASP A C 1
ATOM 900 O O . ASP A 1 119 ? 9.907 13.316 -1.374 1.00 87.88 119 ASP A O 1
ATOM 904 N N . PRO A 1 120 ? 7.907 14.204 -0.842 1.00 82.88 120 PRO A N 1
ATOM 905 C CA . PRO A 1 120 ? 8.441 15.254 0.022 1.00 82.88 120 PRO A CA 1
ATOM 906 C C . PRO A 1 120 ? 9.067 14.702 1.308 1.00 82.88 120 PRO A C 1
ATOM 908 O O . PRO A 1 120 ? 9.957 15.337 1.868 1.00 82.88 120 PRO A O 1
ATOM 911 N N . GLN A 1 121 ? 8.626 13.526 1.768 1.00 73.19 121 GLN A N 1
ATOM 912 C CA . GLN A 1 121 ? 9.255 12.785 2.868 1.00 73.19 121 GLN A CA 1
ATOM 913 C C . GLN A 1 121 ? 10.159 11.660 2.350 1.00 73.19 121 GLN A C 1
ATOM 915 O O . GLN A 1 121 ? 10.922 11.086 3.123 1.00 73.19 121 GLN A O 1
ATOM 920 N N . GLY A 1 122 ? 10.161 11.396 1.040 1.00 59.34 122 GLY A N 1
ATOM 921 C CA . GLY A 1 122 ? 11.107 10.521 0.340 1.00 59.34 122 GLY A CA 1
ATOM 922 C C . GLY A 1 122 ? 12.548 11.027 0.323 1.00 59.34 122 GLY A C 1
ATOM 923 O O . GLY A 1 122 ? 13.323 10.633 -0.545 1.00 59.34 122 GLY A O 1
ATOM 924 N N . GLY A 1 123 ? 12.932 11.871 1.286 1.00 62.78 123 GLY A N 1
ATOM 925 C CA . GLY A 1 123 ? 14.332 12.079 1.617 1.00 62.78 123 GLY A CA 1
ATOM 926 C C . GLY A 1 123 ? 15.011 10.747 1.942 1.00 62.78 123 GLY A C 1
ATOM 927 O O . GLY A 1 123 ? 14.356 9.729 2.185 1.00 62.78 123 GLY A O 1
ATOM 928 N N . THR A 1 124 ? 16.343 10.764 1.975 1.00 72.56 124 THR A N 1
ATOM 929 C CA . THR A 1 124 ? 17.201 9.586 2.180 1.00 72.56 124 THR A CA 1
ATOM 930 C C . THR A 1 124 ? 16.683 8.646 3.277 1.00 72.56 124 THR A C 1
ATOM 932 O O . THR A 1 124 ? 16.742 7.430 3.123 1.00 72.56 124 THR A O 1
ATOM 935 N N . ARG A 1 125 ? 16.073 9.185 4.342 1.00 87.75 125 ARG A N 1
ATOM 936 C CA . ARG A 1 125 ? 15.623 8.408 5.497 1.00 87.75 125 ARG A CA 1
ATOM 937 C C . ARG A 1 125 ? 14.482 7.417 5.232 1.00 87.75 125 ARG A C 1
ATOM 939 O O . ARG A 1 125 ? 14.608 6.263 5.637 1.00 87.75 125 ARG A O 1
ATOM 946 N N . LEU A 1 126 ? 13.376 7.815 4.591 1.00 89.44 126 LEU A N 1
ATOM 947 C CA . LEU A 1 126 ? 12.273 6.871 4.331 1.00 89.44 126 LEU A CA 1
ATOM 948 C C . LEU A 1 126 ? 12.697 5.775 3.345 1.00 89.44 126 LEU A C 1
ATOM 950 O O . LEU A 1 126 ? 12.286 4.627 3.502 1.00 89.44 126 LEU A O 1
ATOM 954 N N . ILE A 1 127 ? 13.562 6.107 2.382 1.00 91.06 127 ILE A N 1
ATOM 955 C CA . ILE A 1 127 ? 14.142 5.145 1.433 1.00 91.06 127 ILE A CA 1
ATOM 956 C C . ILE A 1 127 ? 15.067 4.152 2.157 1.00 91.06 127 ILE A C 1
ATOM 958 O O . ILE A 1 127 ? 14.965 2.943 1.940 1.00 91.06 127 ILE A O 1
ATOM 962 N N . GLU A 1 128 ? 15.937 4.624 3.056 1.00 93.50 128 GLU A N 1
ATOM 963 C CA . GLU A 1 128 ? 16.794 3.771 3.898 1.00 93.50 128 GLU A CA 1
ATOM 964 C C . GLU A 1 128 ? 15.970 2.804 4.754 1.00 93.50 128 GLU A C 1
ATOM 966 O O . GLU A 1 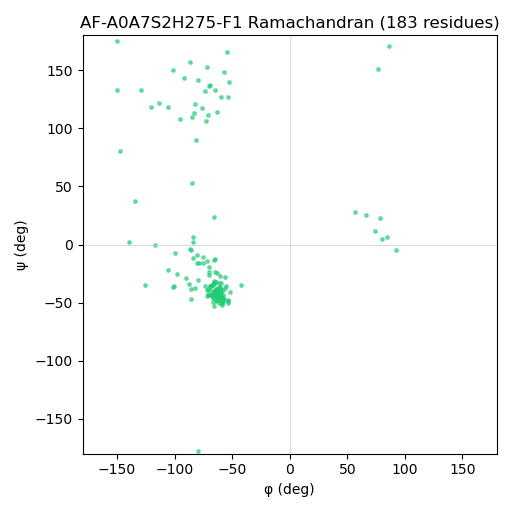128 ? 16.263 1.606 4.817 1.00 93.50 128 GLU A O 1
ATOM 971 N N . LEU A 1 129 ? 14.921 3.313 5.408 1.00 96.38 129 LEU A N 1
ATOM 972 C CA . LEU A 1 129 ? 14.036 2.505 6.241 1.00 96.38 129 LEU A CA 1
ATOM 973 C C . LEU A 1 129 ? 13.280 1.477 5.395 1.00 96.38 129 LEU A C 1
ATOM 975 O O . LEU A 1 129 ? 13.265 0.302 5.753 1.00 96.38 129 LEU A O 1
ATOM 979 N N . ALA A 1 130 ? 12.728 1.877 4.246 1.00 96.56 130 ALA A N 1
ATOM 980 C CA . ALA A 1 130 ? 12.077 0.960 3.313 1.00 96.56 130 ALA A CA 1
ATOM 981 C C . ALA A 1 130 ? 13.031 -0.145 2.835 1.00 96.56 13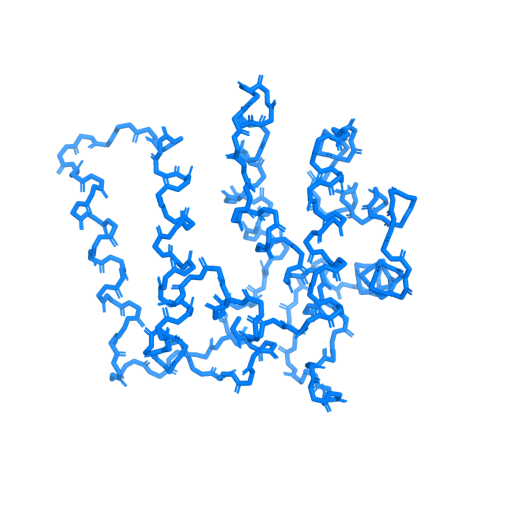0 ALA A C 1
ATOM 983 O O . ALA A 1 130 ? 12.667 -1.320 2.831 1.00 96.56 130 ALA A O 1
ATOM 984 N N . THR A 1 131 ? 14.272 0.211 2.499 1.00 96.38 131 THR A N 1
ATOM 985 C CA . THR A 1 131 ? 15.315 -0.745 2.092 1.00 96.38 131 THR A CA 1
ATOM 986 C C . THR A 1 131 ? 15.638 -1.727 3.217 1.00 96.38 131 THR A C 1
ATOM 988 O O . THR A 1 131 ? 15.737 -2.928 2.977 1.00 96.38 131 THR A O 1
ATOM 991 N N . THR A 1 132 ? 15.730 -1.238 4.456 1.00 98.12 132 THR A N 1
ATOM 992 C CA . THR A 1 132 ? 15.949 -2.071 5.648 1.00 98.12 132 THR A CA 1
ATOM 993 C C . THR A 1 132 ? 14.793 -3.052 5.859 1.00 98.12 132 THR A C 1
ATOM 995 O O . THR A 1 132 ? 15.026 -4.239 6.079 1.00 98.12 132 THR A O 1
ATOM 998 N N . VAL A 1 133 ? 13.549 -2.576 5.741 1.00 98.56 133 VAL A N 1
ATOM 999 C CA . VAL A 1 133 ? 12.343 -3.408 5.857 1.00 98.56 133 VAL A CA 1
ATOM 1000 C C . VAL A 1 133 ? 12.307 -4.483 4.776 1.00 98.56 133 VAL A C 1
ATOM 1002 O O . VAL A 1 133 ? 12.063 -5.643 5.080 1.00 98.56 133 VAL A O 1
ATOM 1005 N N . VAL A 1 134 ? 12.566 -4.131 3.516 1.00 98.00 134 VAL A N 1
ATOM 1006 C CA . VAL A 1 134 ? 12.525 -5.097 2.409 1.00 98.00 134 VAL A CA 1
ATOM 1007 C C . VAL A 1 134 ? 13.646 -6.132 2.522 1.00 98.00 134 VAL A C 1
ATOM 1009 O O . VAL A 1 134 ? 13.414 -7.291 2.190 1.00 98.00 134 VAL A O 1
ATOM 1012 N N . ALA A 1 135 ? 14.830 -5.757 3.013 1.00 98.06 135 ALA A N 1
ATOM 1013 C CA . ALA A 1 135 ? 15.947 -6.683 3.194 1.00 98.06 135 ALA A CA 1
ATOM 1014 C C . ALA A 1 135 ? 15.706 -7.716 4.311 1.00 98.06 135 ALA A C 1
ATOM 1016 O O . ALA A 1 135 ? 16.133 -8.863 4.186 1.00 98.06 135 ALA A O 1
ATOM 1017 N N . ALA A 1 136 ? 15.033 -7.318 5.393 1.00 98.06 136 ALA A N 1
ATOM 1018 C CA . ALA A 1 136 ? 14.735 -8.179 6.535 1.00 98.06 136 ALA A CA 1
ATOM 1019 C C . ALA A 1 136 ? 13.387 -7.781 7.167 1.00 98.06 136 ALA A C 1
ATOM 1021 O O . ALA A 1 136 ? 13.366 -7.046 8.157 1.00 98.06 136 ALA A O 1
ATOM 1022 N N . PRO A 1 137 ? 12.249 -8.213 6.593 1.00 98.19 137 PRO A N 1
ATOM 1023 C CA . PRO A 1 137 ? 10.938 -7.794 7.071 1.00 98.19 137 PRO A CA 1
ATOM 1024 C C . PRO A 1 137 ? 10.606 -8.469 8.402 1.00 98.19 137 PRO A C 1
ATOM 1026 O O . PRO A 1 137 ? 10.273 -9.652 8.459 1.00 98.19 137 PRO A O 1
ATOM 1029 N N . ASP A 1 138 ? 10.670 -7.693 9.479 1.00 98.31 138 ASP A N 1
ATOM 1030 C CA . ASP A 1 138 ? 10.260 -8.096 10.817 1.00 98.31 138 ASP A CA 1
ATOM 1031 C C . ASP A 1 138 ? 9.757 -6.884 11.619 1.00 98.31 138 ASP A C 1
ATOM 1033 O O . ASP A 1 138 ? 9.821 -5.733 11.183 1.00 98.31 138 ASP A O 1
ATOM 1037 N N . LYS A 1 139 ? 9.259 -7.128 12.834 1.00 97.88 139 LYS A N 1
ATOM 1038 C CA . LYS A 1 139 ? 8.734 -6.060 13.697 1.00 97.88 139 LYS A CA 1
ATOM 1039 C C . LYS A 1 139 ? 9.770 -4.986 14.065 1.00 97.88 139 LYS A C 1
ATOM 1041 O O . LYS A 1 139 ? 9.378 -3.862 14.368 1.00 97.88 139 LYS A O 1
ATOM 1046 N N . HIS A 1 140 ? 11.060 -5.317 14.098 1.00 98.12 140 HIS A N 1
ATOM 1047 C CA . HIS A 1 140 ? 12.142 -4.398 14.450 1.00 98.12 140 HIS A CA 1
ATOM 1048 C C . HIS A 1 140 ? 12.516 -3.484 13.283 1.00 98.12 140 HIS A C 1
ATOM 1050 O O . HIS A 1 140 ? 12.903 -2.344 13.528 1.00 98.12 140 HIS A O 1
ATOM 1056 N N . THR A 1 141 ? 12.361 -3.941 12.039 1.00 98.44 141 THR A N 1
ATOM 1057 C CA . THR A 1 141 ? 12.567 -3.106 10.847 1.00 98.44 141 THR A CA 1
ATOM 1058 C C . THR A 1 141 ? 11.313 -2.315 10.476 1.00 98.44 141 THR A C 1
ATOM 1060 O O . THR A 1 141 ? 11.408 -1.135 10.134 1.00 98.44 141 THR A O 1
ATOM 1063 N N . VAL A 1 142 ? 10.125 -2.913 10.613 1.00 98.62 142 VAL A N 1
ATOM 1064 C CA . VAL A 1 142 ? 8.844 -2.297 10.229 1.00 98.62 142 VAL A CA 1
ATOM 1065 C C . VAL A 1 142 ? 8.435 -1.169 11.176 1.00 98.62 142 VAL A C 1
ATOM 1067 O O . VAL A 1 142 ? 7.965 -0.133 10.710 1.00 98.62 142 VAL A O 1
ATOM 1070 N N . ARG A 1 143 ? 8.643 -1.299 12.493 1.00 98.44 143 ARG A N 1
ATOM 1071 C CA . ARG A 1 143 ? 8.242 -0.249 13.452 1.00 98.44 143 ARG A CA 1
ATOM 1072 C C . ARG A 1 143 ? 8.904 1.107 13.203 1.00 98.44 143 ARG A C 1
ATOM 1074 O O . ARG A 1 143 ? 8.159 2.081 13.121 1.00 98.44 143 ARG A O 1
ATOM 1081 N N . PRO A 1 144 ? 10.239 1.213 13.046 1.00 97.69 144 PRO A N 1
ATOM 1082 C CA . PRO A 1 144 ? 10.876 2.488 12.726 1.00 97.69 144 PRO A CA 1
ATOM 1083 C C . PRO A 1 144 ? 10.344 3.112 11.434 1.00 97.69 144 PRO A C 1
ATOM 1085 O O . PRO A 1 144 ? 10.130 4.321 11.392 1.00 97.69 144 PRO A O 1
ATOM 1088 N N . PHE A 1 145 ? 10.073 2.298 10.405 1.00 96.94 145 PHE A N 1
ATOM 1089 C CA . PHE A 1 145 ? 9.448 2.789 9.177 1.00 96.94 145 PHE A CA 1
ATOM 1090 C C . PHE A 1 145 ? 8.055 3.363 9.452 1.00 96.94 145 PHE A C 1
ATOM 1092 O O . PHE A 1 145 ? 7.776 4.489 9.058 1.00 96.94 145 PHE A O 1
ATOM 1099 N N . LEU A 1 146 ? 7.185 2.632 10.158 1.00 97.25 146 LEU A N 1
ATOM 1100 C CA . LEU A 1 146 ? 5.835 3.108 10.474 1.00 97.25 146 LEU A CA 1
ATOM 1101 C C . LEU A 1 146 ? 5.842 4.326 11.397 1.00 97.25 146 LEU A C 1
ATOM 1103 O O . LEU A 1 146 ? 4.965 5.173 11.272 1.00 97.25 146 LEU A O 1
ATOM 1107 N N . GLN A 1 147 ? 6.821 4.442 12.293 1.00 96.31 147 GLN A N 1
ATOM 1108 C CA . GLN A 1 147 ? 6.961 5.603 13.164 1.00 96.31 147 GLN A CA 1
ATOM 1109 C C . GLN A 1 147 ? 7.288 6.862 12.357 1.00 96.31 147 GLN A C 1
ATOM 1111 O O . GLN A 1 147 ? 6.664 7.894 12.588 1.00 96.31 147 GLN A O 1
ATOM 1116 N N . GLU A 1 148 ? 8.217 6.762 11.405 1.00 94.12 148 GLU A N 1
ATOM 1117 C CA . GLU A 1 148 ? 8.559 7.855 10.489 1.00 94.12 148 GLU A CA 1
ATOM 1118 C C . GLU A 1 148 ? 7.392 8.167 9.538 1.00 94.12 148 GLU A C 1
ATOM 1120 O O . GLU A 1 148 ? 7.038 9.321 9.320 1.00 94.12 148 GLU A O 1
ATOM 1125 N N . PHE A 1 149 ? 6.757 7.129 8.990 1.00 93.88 149 PHE A N 1
ATOM 1126 C CA . PHE A 1 149 ? 5.782 7.263 7.913 1.00 93.88 149 PHE A CA 1
ATOM 1127 C C . PHE A 1 149 ? 4.354 7.558 8.392 1.00 93.88 149 PHE A C 1
ATOM 1129 O O . PHE A 1 149 ? 3.700 8.430 7.837 1.00 93.88 149 PHE A O 1
ATOM 1136 N N . LEU A 1 150 ? 3.829 6.853 9.392 1.00 95.00 150 LEU A N 1
ATOM 1137 C CA . LEU A 1 150 ? 2.438 6.983 9.866 1.00 95.00 150 LEU A CA 1
ATOM 1138 C C . LEU A 1 150 ? 2.341 7.476 11.320 1.00 95.00 150 LEU A C 1
ATOM 1140 O O . LEU A 1 150 ? 1.238 7.680 11.839 1.00 95.00 150 LEU A O 1
ATOM 1144 N N . GLY A 1 151 ? 3.478 7.719 11.971 1.00 94.94 151 GLY A N 1
ATOM 1145 C CA . GLY A 1 151 ? 3.557 8.217 13.337 1.00 94.94 151 GLY A CA 1
ATOM 1146 C C . GLY A 1 151 ? 3.501 7.127 14.410 1.00 94.94 151 GLY A C 1
ATOM 1147 O O . GLY A 1 151 ? 3.201 5.956 14.168 1.00 94.94 151 GLY A O 1
ATOM 1148 N N . ASN A 1 152 ? 3.773 7.549 15.648 1.00 97.06 152 ASN A N 1
ATOM 1149 C CA . ASN A 1 152 ? 3.946 6.655 16.795 1.00 97.06 152 ASN A CA 1
ATOM 1150 C C . ASN A 1 152 ? 2.705 5.807 17.130 1.00 97.06 152 ASN A C 1
ATOM 1152 O O . ASN A 1 152 ? 2.848 4.671 17.575 1.00 97.06 152 ASN A O 1
ATOM 1156 N N . GLU A 1 153 ? 1.498 6.335 16.907 1.00 97.12 153 GLU A N 1
ATOM 1157 C CA . GLU A 1 153 ? 0.244 5.615 17.181 1.00 97.12 153 GLU A CA 1
ATOM 1158 C C . GLU A 1 153 ? 0.135 4.331 16.351 1.00 97.12 153 GLU A C 1
ATOM 1160 O O . GLU A 1 153 ? -0.152 3.268 16.897 1.00 97.12 153 GLU A O 1
ATOM 1165 N N . VAL A 1 154 ? 0.448 4.397 15.051 1.00 97.50 154 VAL A N 1
ATOM 1166 C CA . VAL A 1 154 ? 0.431 3.215 14.178 1.00 97.50 154 VAL A CA 1
ATOM 1167 C C . VAL A 1 154 ? 1.585 2.273 14.524 1.00 97.50 154 VAL A C 1
ATOM 1169 O O . VAL A 1 154 ? 1.383 1.067 14.629 1.00 97.50 154 VAL A O 1
ATOM 1172 N N . ALA A 1 155 ? 2.785 2.809 14.762 1.00 97.88 155 ALA A N 1
ATOM 1173 C CA . ALA A 1 155 ? 3.968 2.008 15.092 1.00 97.88 155 ALA A CA 1
ATOM 1174 C C . ALA A 1 155 ? 3.861 1.249 16.431 1.00 97.88 155 ALA A C 1
ATOM 1176 O O . ALA A 1 155 ? 4.536 0.232 16.631 1.00 97.88 155 ALA A O 1
ATOM 1177 N N . SER A 1 156 ? 3.018 1.731 17.346 1.00 97.62 156 SER A N 1
ATOM 1178 C CA . SER A 1 156 ? 2.754 1.088 18.639 1.00 97.62 156 SER A CA 1
ATOM 1179 C C . SER A 1 156 ? 1.694 -0.016 18.559 1.00 97.62 156 SER A C 1
ATOM 1181 O O . SER A 1 156 ? 1.560 -0.782 19.507 1.00 97.62 156 SER A O 1
ATOM 1183 N N . SER A 1 157 ? 0.958 -0.131 17.447 1.00 98.12 157 SER A N 1
ATOM 1184 C CA . SER A 1 157 ? -0.029 -1.195 17.246 1.00 98.12 157 SER A CA 1
ATOM 1185 C C . SER A 1 157 ? 0.638 -2.476 16.750 1.00 98.12 157 SER A C 1
ATOM 1187 O O . SER A 1 157 ? 1.121 -2.540 15.618 1.00 98.12 157 SER A O 1
ATOM 1189 N N . ASP A 1 158 ? 0.627 -3.519 17.582 1.00 98.12 158 ASP A N 1
ATOM 1190 C CA . ASP A 1 158 ? 1.145 -4.840 17.207 1.00 98.12 158 ASP A CA 1
ATOM 1191 C C . ASP A 1 158 ? 0.387 -5.415 16.009 1.00 98.12 158 ASP A C 1
ATOM 1193 O O . ASP A 1 158 ? 1.018 -5.877 15.063 1.00 98.12 158 ASP A O 1
ATOM 1197 N N . ALA A 1 159 ? -0.941 -5.267 15.979 1.00 98.12 159 ALA A N 1
ATOM 1198 C CA . ALA A 1 159 ? -1.769 -5.716 14.862 1.00 98.12 159 ALA A CA 1
ATOM 1199 C C . ALA A 1 159 ? -1.371 -5.042 13.535 1.00 98.12 159 ALA A C 1
ATOM 1201 O O . ALA A 1 159 ? -1.240 -5.713 12.511 1.00 98.12 159 ALA A O 1
ATOM 1202 N N . ALA A 1 160 ? -1.138 -3.723 13.544 1.00 98.31 160 ALA A N 1
ATOM 1203 C CA . ALA A 1 160 ? -0.719 -3.001 12.342 1.00 98.31 160 ALA A CA 1
ATOM 1204 C C . ALA A 1 160 ? 0.683 -3.432 11.889 1.00 98.31 160 ALA A C 1
ATOM 1206 O O . ALA A 1 160 ? 0.900 -3.709 10.708 1.00 98.31 160 ALA A O 1
ATOM 1207 N N . VAL A 1 161 ? 1.628 -3.523 12.830 1.00 98.69 161 VAL A N 1
ATOM 1208 C CA . VAL A 1 161 ? 3.007 -3.948 12.557 1.00 98.69 161 VAL A CA 1
ATOM 1209 C C . VAL A 1 161 ? 3.033 -5.362 11.987 1.00 98.69 161 VAL A C 1
ATOM 1211 O O . VAL A 1 161 ? 3.695 -5.588 10.976 1.00 98.69 161 VAL A O 1
ATOM 1214 N N . GLU A 1 162 ? 2.313 -6.307 12.586 1.00 98.56 162 GLU A N 1
ATOM 1215 C CA . GLU A 1 162 ? 2.261 -7.702 12.142 1.00 98.56 162 GLU A CA 1
ATOM 1216 C C . GLU A 1 162 ? 1.645 -7.834 10.749 1.00 98.56 162 GLU A C 1
ATOM 1218 O O . GLU A 1 162 ? 2.249 -8.454 9.872 1.00 98.56 162 GLU A O 1
ATOM 1223 N N . ALA A 1 163 ? 0.497 -7.197 10.506 1.00 98.62 163 ALA A N 1
ATOM 1224 C CA . ALA A 1 163 ? -0.176 -7.258 9.212 1.00 98.62 163 ALA A CA 1
ATOM 1225 C C . ALA A 1 163 ? 0.674 -6.650 8.083 1.00 98.62 163 ALA A C 1
ATOM 1227 O O . ALA A 1 163 ? 0.789 -7.233 7.003 1.00 98.62 163 ALA A O 1
ATOM 1228 N N . ILE A 1 164 ? 1.318 -5.504 8.330 1.00 98.69 164 ILE A N 1
ATOM 1229 C CA . ILE A 1 164 ? 2.184 -4.845 7.340 1.00 98.69 164 ILE A CA 1
ATOM 1230 C C . ILE A 1 164 ? 3.475 -5.646 7.129 1.00 98.69 164 ILE A C 1
ATOM 1232 O O . ILE A 1 164 ? 3.916 -5.798 5.990 1.00 98.69 164 ILE A O 1
ATOM 1236 N N . THR A 1 165 ? 4.047 -6.228 8.188 1.00 98.81 165 THR A N 1
ATOM 1237 C CA . THR A 1 165 ? 5.186 -7.156 8.067 1.00 98.81 165 THR A CA 1
ATOM 1238 C C . THR A 1 165 ? 4.815 -8.334 7.168 1.00 98.81 165 THR A C 1
ATOM 1240 O O . THR A 1 165 ? 5.527 -8.628 6.210 1.00 98.81 165 THR A O 1
ATOM 1243 N N . ALA A 1 166 ? 3.668 -8.971 7.420 1.00 98.69 166 ALA A N 1
ATOM 1244 C CA . ALA A 1 166 ? 3.183 -10.096 6.626 1.00 98.69 166 ALA A CA 1
ATOM 1245 C C . ALA A 1 166 ? 2.930 -9.710 5.159 1.00 98.69 166 ALA A C 1
ATOM 1247 O O . ALA A 1 166 ? 3.224 -10.497 4.257 1.00 98.69 166 ALA A O 1
ATOM 1248 N N . ALA A 1 167 ? 2.436 -8.496 4.901 1.00 98.69 167 ALA A N 1
ATOM 1249 C CA . ALA A 1 167 ? 2.274 -7.975 3.549 1.00 98.69 167 ALA A CA 1
ATOM 1250 C C . ALA A 1 167 ? 3.616 -7.829 2.814 1.00 98.69 167 ALA A C 1
ATOM 1252 O O . ALA A 1 167 ? 3.734 -8.291 1.679 1.00 98.69 167 ALA A O 1
ATOM 1253 N N . VAL A 1 168 ? 4.635 -7.242 3.454 1.00 98.75 168 VAL A N 1
ATOM 1254 C CA . VAL A 1 168 ? 5.977 -7.115 2.856 1.00 98.75 168 VAL A CA 1
ATOM 1255 C C . VAL A 1 168 ? 6.598 -8.493 2.615 1.00 98.75 168 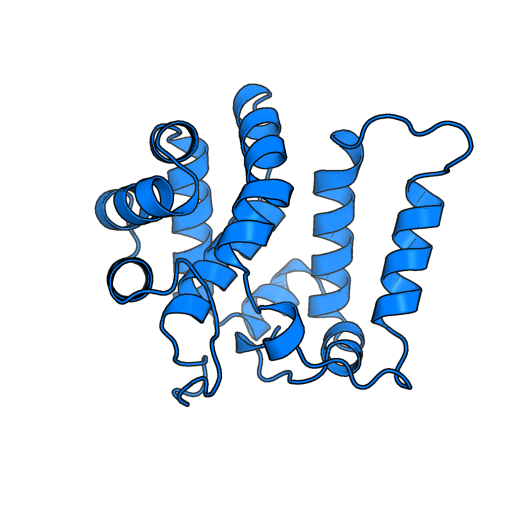VAL A C 1
ATOM 1257 O O . VAL A 1 168 ? 7.116 -8.736 1.529 1.00 98.75 168 VAL A O 1
ATOM 1260 N N . VAL A 1 169 ? 6.496 -9.421 3.574 1.00 98.69 169 VAL A N 1
ATOM 1261 C CA . VAL A 1 169 ? 6.968 -10.810 3.412 1.00 98.69 169 VAL A CA 1
ATOM 1262 C C . VAL A 1 169 ? 6.306 -11.477 2.205 1.00 98.69 169 VAL A C 1
ATOM 1264 O O . VAL A 1 169 ? 6.992 -12.092 1.391 1.00 98.69 169 VAL A O 1
ATOM 1267 N N . ALA A 1 170 ? 4.985 -11.345 2.062 1.00 98.50 170 ALA A N 1
ATOM 1268 C CA . ALA A 1 170 ? 4.257 -11.927 0.939 1.00 98.50 170 ALA A CA 1
ATOM 1269 C C . ALA A 1 170 ? 4.710 -11.335 -0.405 1.00 98.50 170 ALA A C 1
ATOM 1271 O O . ALA A 1 170 ? 4.939 -12.084 -1.352 1.00 98.50 170 ALA A O 1
ATOM 1272 N N . ILE A 1 171 ? 4.893 -10.012 -0.481 1.00 98.31 171 ILE A N 1
ATOM 1273 C CA . ILE A 1 171 ? 5.399 -9.337 -1.686 1.00 98.31 171 ILE A CA 1
ATOM 1274 C C . ILE A 1 171 ? 6.816 -9.816 -2.021 1.00 98.31 171 ILE A C 1
ATOM 1276 O O . ILE A 1 171 ? 7.085 -10.148 -3.171 1.00 98.31 171 ILE A O 1
ATOM 1280 N N . ASN A 1 172 ? 7.704 -9.902 -1.030 1.00 97.31 172 ASN A N 1
ATOM 1281 C CA . ASN A 1 172 ? 9.085 -10.338 -1.233 1.00 97.31 172 ASN A CA 1
ATOM 1282 C C . ASN A 1 172 ? 9.181 -11.790 -1.722 1.00 97.31 172 ASN A C 1
ATOM 1284 O O . ASN A 1 172 ? 10.023 -12.094 -2.563 1.00 97.31 172 ASN A O 1
ATOM 1288 N N . ASN A 1 173 ? 8.333 -12.680 -1.201 1.00 97.50 173 ASN A N 1
ATOM 1289 C CA . ASN A 1 173 ? 8.388 -14.107 -1.520 1.00 97.50 173 ASN A CA 1
ATOM 1290 C C . ASN A 1 173 ? 7.692 -14.459 -2.841 1.00 97.50 173 ASN A C 1
ATOM 1292 O O . ASN A 1 173 ? 8.147 -15.351 -3.552 1.00 97.50 173 ASN A O 1
ATOM 1296 N N . GLU A 1 174 ? 6.569 -13.808 -3.150 1.00 97.12 174 GLU A N 1
ATOM 1297 C CA . GLU A 1 174 ? 5.708 -14.184 -4.281 1.00 97.12 174 GLU A CA 1
ATOM 1298 C C . GLU A 1 174 ? 5.814 -13.218 -5.469 1.00 97.12 174 GLU A C 1
ATOM 1300 O O . GLU A 1 174 ? 5.473 -13.586 -6.593 1.00 97.12 174 GLU A O 1
ATOM 1305 N N . GLY A 1 175 ? 6.268 -11.984 -5.236 1.00 97.31 175 GLY A N 1
ATOM 1306 C CA . GLY A 1 175 ? 6.102 -10.863 -6.157 1.00 97.31 175 GLY A CA 1
ATOM 1307 C C . GLY A 1 175 ? 4.683 -10.286 -6.113 1.00 97.31 175 GLY A C 1
ATOM 1308 O O . GLY A 1 175 ? 3.696 -10.981 -5.855 1.00 97.31 175 GLY A O 1
ATOM 1309 N N . THR A 1 176 ? 4.546 -8.993 -6.403 1.00 97.56 176 THR A N 1
ATOM 1310 C CA . THR A 1 176 ? 3.272 -8.269 -6.319 1.00 97.56 176 THR A CA 1
ATOM 1311 C C . THR A 1 176 ? 2.248 -8.850 -7.289 1.00 97.56 176 THR A C 1
ATOM 1313 O O . THR A 1 176 ? 1.094 -9.046 -6.919 1.00 97.56 176 THR A O 1
ATOM 1316 N N . LYS A 1 177 ? 2.633 -9.138 -8.542 1.00 96.75 177 LYS A N 1
ATOM 1317 C CA . LYS A 1 177 ? 1.667 -9.617 -9.548 1.00 96.75 177 LYS A CA 1
ATOM 1318 C C . LYS A 1 177 ? 1.083 -10.999 -9.204 1.00 96.75 177 LYS A C 1
ATOM 1320 O O . LYS A 1 177 ? -0.144 -11.095 -9.157 1.00 96.75 177 LYS A O 1
ATOM 1325 N N . PRO A 1 178 ? 1.885 -12.047 -8.926 1.00 97.94 178 PRO A N 1
ATOM 1326 C CA . PRO A 1 178 ? 1.343 -13.349 -8.528 1.00 97.94 178 PRO A CA 1
ATOM 1327 C C . PRO A 1 178 ? 0.516 -13.279 -7.241 1.00 97.94 178 PRO A C 1
ATOM 1329 O O . PRO A 1 178 ? -0.544 -13.901 -7.161 1.00 97.94 178 PRO A O 1
ATOM 1332 N N . LEU A 1 179 ? 0.947 -12.463 -6.271 1.00 98.25 179 LEU A N 1
ATOM 1333 C CA . LEU A 1 179 ? 0.216 -12.249 -5.025 1.00 98.25 179 LEU A CA 1
ATOM 1334 C C . LEU A 1 179 ? -1.181 -11.664 -5.265 1.00 98.25 179 LEU A C 1
ATOM 1336 O O . LEU A 1 179 ? -2.150 -12.144 -4.673 1.00 98.25 179 LEU A O 1
ATOM 1340 N N . LEU A 1 180 ? -1.296 -10.651 -6.133 1.00 98.12 180 LEU A N 1
ATOM 1341 C CA . LEU A 1 180 ? -2.590 -10.060 -6.475 1.00 98.12 180 LEU A CA 1
ATOM 1342 C C . LEU A 1 180 ? -3.481 -11.048 -7.230 1.00 98.12 180 LEU A C 1
ATOM 1344 O O . LEU A 1 180 ? -4.654 -11.165 -6.894 1.00 98.12 180 LEU A O 1
ATOM 1348 N N . VAL A 1 181 ? -2.934 -11.793 -8.198 1.00 98.12 181 VAL A N 1
ATOM 1349 C CA . VAL A 1 181 ? -3.695 -12.812 -8.944 1.00 98.12 181 VAL A CA 1
ATOM 1350 C C . VAL A 1 181 ? -4.264 -13.859 -7.992 1.00 98.12 181 VAL A C 1
ATOM 1352 O O . VAL A 1 181 ? -5.454 -14.134 -8.032 1.00 98.12 181 VAL A O 1
ATOM 1355 N N . ARG A 1 182 ? -3.449 -14.394 -7.077 1.00 97.62 182 ARG A N 1
ATOM 1356 C CA . ARG A 1 182 ? -3.892 -15.417 -6.119 1.00 97.62 182 ARG A CA 1
ATOM 1357 C C . ARG A 1 182 ? -5.039 -14.944 -5.220 1.00 97.62 182 ARG A C 1
ATOM 1359 O O . ARG A 1 182 ? -5.834 -15.768 -4.779 1.00 97.62 182 ARG A O 1
ATOM 1366 N N . ARG A 1 183 ? -5.074 -13.654 -4.873 1.00 97.25 183 ARG A N 1
ATOM 1367 C CA . ARG A 1 183 ? -6.020 -13.107 -3.887 1.00 97.25 183 ARG A CA 1
ATOM 1368 C C . ARG A 1 183 ? -7.251 -12.447 -4.504 1.00 97.25 183 ARG A C 1
ATOM 1370 O O . ARG A 1 183 ? -8.261 -12.355 -3.814 1.00 97.25 183 ARG A O 1
ATOM 1377 N N . TYR A 1 184 ? -7.163 -11.958 -5.741 1.00 97.62 184 TYR A N 1
ATOM 1378 C CA . TYR A 1 184 ? -8.152 -11.022 -6.285 1.00 97.62 184 TYR A CA 1
ATOM 1379 C C . TYR A 1 184 ? -8.553 -11.261 -7.750 1.00 97.62 184 TYR A C 1
ATOM 1381 O O . TYR A 1 184 ? -9.336 -10.466 -8.273 1.00 97.62 184 TYR A O 1
ATOM 1389 N N . ALA A 1 185 ? -8.035 -12.299 -8.415 1.00 90.75 185 ALA A N 1
ATOM 1390 C CA . ALA A 1 185 ? -8.462 -12.713 -9.757 1.00 90.75 185 ALA A CA 1
ATOM 1391 C C . ALA A 1 185 ? -9.223 -14.043 -9.700 1.00 90.75 185 ALA A C 1
ATOM 1393 O O . ALA A 1 185 ? -10.202 -14.171 -10.469 1.00 90.75 185 ALA A O 1
#

Radius of gyration: 16.02 Å; Cα contacts (8 Å, |Δi|>4): 236; chains: 1; bounding box: 45×31×42 Å

InterPro domains:
  IPR008927 6-phosphogluconate dehydrogenase-like, C-terminal domain superfamily [SSF48179] (2-180)
  IPR013118 Mannitol dehydrogenase, C-terminal [PF08125] (1-169)
  IPR013328 6-phosphogluconate dehydrogenase, domain 2 [G3DSA:1.10.1040.10] (1-183)
  IPR050988 Mannitol Dehydrogenase/Oxidoreductase [PTHR43362] (2-176)

pLDDT: mean 94.67, std 5.22, range [59.34, 98.81]

Solvent-accessible surface area (backbone atoms only — not comparable to full-atom values): 9944 Å² total; per-residue (Å²): 94,60,58,55,71,39,57,35,42,20,63,32,44,69,35,59,23,51,37,34,44,53,52,52,36,49,63,67,49,51,81,77,54,75,90,49,91,95,57,59,66,71,61,49,52,52,52,52,55,52,61,50,43,36,76,88,50,86,45,42,44,60,71,69,47,40,42,38,59,62,48,43,46,70,68,44,42,62,56,51,52,51,32,59,74,69,72,48,86,54,67,55,59,24,39,52,51,18,51,47,38,52,51,48,49,41,38,40,77,88,71,47,73,50,80,79,80,47,40,90,65,61,44,74,63,50,28,52,34,22,42,47,21,71,75,50,61,36,69,81,34,41,29,60,38,32,32,74,60,61,29,61,74,52,38,68,31,64,70,54,40,51,46,27,29,51,28,36,46,47,36,73,75,56,34,56,50,56,50,33,39,77,76,32,95